Protein AF-A0A800A1I8-F1 (afdb_monomer)

Nearest PDB structures (foldseek):
  1i4t-assembly1_B  TM=2.599E-01  e=3.088E+00  Homo sapiens
  7aal-assembly1_B  TM=1.997E-01  e=1.416E+00  Homo sapiens
  4nqi-assembly2_D  TM=2.657E-01  e=4.342E+00  Dictyostelium discoideum
  1i4d-assembly1_A  TM=1.771E-01  e=8.181E+00  Homo sapiens

Sequence (200 aa):
MELSPLARERLAKIGELSSAEKERLKFSEQLTAVLADYFTDKLNADELWLKLKEFKDRGQEFMVKEAQLRLLSAVSLGGSNLDFERCRRGILACETLQERNRCTELELALDSMEALRQQYQREKEETFNSMREGIQKQVEMAVRQVVRQVGNRKVAVDVDGSVEASVKASPQWREFLMKHEKVFNEKFDAYLAKVRMLIQ

Solvent-accessible surface area (backbone atoms only — not comparable to full-atom values): 11206 Å² total; per-residue (Å²): 136,85,79,50,73,70,54,52,54,54,52,63,72,66,52,82,77,48,73,69,54,53,50,51,49,53,54,52,51,53,51,49,53,55,51,49,35,40,77,67,69,75,30,56,54,68,56,49,34,54,56,43,46,57,37,35,78,72,73,40,51,68,53,37,51,51,49,31,52,51,36,56,69,69,57,55,73,86,55,58,69,66,61,42,52,52,31,51,47,44,33,48,40,39,30,70,74,42,93,83,50,56,49,71,64,48,50,56,47,50,51,55,47,48,53,50,32,54,48,55,52,49,56,52,50,54,52,50,51,56,49,37,58,58,44,41,58,52,52,55,51,51,51,55,52,49,52,70,73,62,62,90,66,87,75,88,72,67,60,65,66,52,32,54,52,48,42,72,69,30,67,68,49,50,54,47,49,55,53,50,51,50,59,50,48,60,53,47,53,52,42,52,51,52,50,52,63,71,71,103

Secondary structure (DSSP, 8-state):
-PPPHHHHHHHHHH-PPPHHHHHHHHHHHHHHHHHHHHHTTSS-HHHHHHHHHHHHHTT-THHHHHHHHHHHHH--TTS-HHHHHHHHHHHHHHHHTSSS--HHHHHHHHHHHHHHHHHHHHHHHHHHHHHHHHHHHHHHHHHHHHHHHH-S------HHHHHHHHHHH-HHHHHHHHHHHHHHHHHHHHHHHHHHHHH-

Mean predicted aligned error: 8.62 Å

Structure (mmCIF, N/CA/C/O backbone):
data_AF-A0A800A1I8-F1
#
_entry.id   AF-A0A800A1I8-F1
#
loop_
_atom_site.group_PDB
_atom_site.id
_atom_site.type_symbol
_atom_site.label_atom_id
_atom_site.label_alt_id
_atom_site.label_comp_id
_atom_site.label_asym_id
_atom_site.label_entity_id
_atom_site.label_seq_id
_atom_site.pdbx_PDB_ins_code
_atom_site.Cartn_x
_atom_site.Cartn_y
_atom_site.Cartn_z
_atom_site.occupancy
_atom_site.B_iso_or_equiv
_atom_site.auth_seq_id
_atom_site.auth_comp_id
_atom_site.auth_asym_id
_atom_site.auth_atom_id
_atom_site.pdbx_PDB_model_num
ATOM 1 N N . MET A 1 1 ? 11.541 -36.170 27.831 1.00 44.97 1 MET A N 1
ATOM 2 C CA . MET A 1 1 ? 12.776 -35.399 27.575 1.00 44.97 1 MET A CA 1
ATOM 3 C C . MET A 1 1 ? 12.816 -34.266 28.580 1.00 44.97 1 MET A C 1
ATOM 5 O O . MET A 1 1 ? 11.866 -33.495 28.614 1.00 44.97 1 MET A O 1
ATOM 9 N N . GLU A 1 2 ? 13.835 -34.201 29.435 1.00 53.44 2 GLU A N 1
ATOM 10 C CA . GLU A 1 2 ? 13.965 -33.106 30.401 1.00 53.44 2 GLU A CA 1
ATOM 11 C C . GLU A 1 2 ? 14.690 -31.908 29.776 1.00 53.44 2 GLU A C 1
ATOM 13 O O . GLU A 1 2 ? 15.748 -32.057 29.169 1.00 53.44 2 GLU A O 1
ATOM 18 N N . LEU A 1 3 ? 14.104 -30.715 29.914 1.00 60.00 3 LEU A N 1
ATOM 19 C CA . LEU A 1 3 ? 14.699 -29.454 29.464 1.00 60.00 3 LEU A CA 1
ATOM 20 C C . LEU A 1 3 ? 15.972 -29.145 30.265 1.00 60.00 3 LEU A C 1
ATOM 22 O O . LEU A 1 3 ? 15.972 -29.292 31.492 1.00 60.00 3 LEU A O 1
ATOM 26 N N . SER A 1 4 ? 17.025 -28.684 29.576 1.00 75.94 4 SER A N 1
ATOM 27 C CA . SER A 1 4 ? 18.321 -28.371 30.189 1.00 75.94 4 SER A CA 1
ATOM 28 C C . SER A 1 4 ? 18.207 -27.260 31.250 1.00 75.94 4 SER A C 1
ATOM 30 O O . SER A 1 4 ? 17.324 -26.401 31.150 1.00 75.94 4 SER A O 1
ATOM 32 N N . PRO A 1 5 ? 19.107 -27.217 32.250 1.00 72.81 5 PRO A N 1
ATOM 33 C CA . PRO A 1 5 ? 19.088 -26.196 33.304 1.00 72.81 5 PRO A CA 1
ATOM 34 C C . PRO A 1 5 ? 19.093 -24.760 32.758 1.00 72.81 5 PRO A C 1
ATOM 36 O O . PRO A 1 5 ? 18.355 -23.905 33.241 1.00 72.81 5 PRO A O 1
ATOM 39 N N . LEU A 1 6 ? 19.837 -24.524 31.671 1.00 65.12 6 LEU A N 1
ATOM 40 C CA . LEU A 1 6 ? 19.902 -23.234 30.983 1.00 65.12 6 LEU A CA 1
ATOM 41 C C . LEU A 1 6 ? 18.570 -22.864 30.300 1.00 65.12 6 LEU A C 1
ATOM 43 O O . LEU A 1 6 ? 18.198 -21.694 30.243 1.00 65.12 6 LEU A O 1
ATOM 47 N N . ALA A 1 7 ? 17.832 -23.855 29.786 1.00 63.72 7 ALA A N 1
ATOM 48 C CA . ALA A 1 7 ? 16.509 -23.645 29.201 1.00 63.72 7 ALA A CA 1
ATOM 49 C C . ALA A 1 7 ? 15.460 -23.308 30.274 1.00 63.72 7 ALA A C 1
ATOM 51 O O . ALA A 1 7 ? 14.626 -22.433 30.048 1.00 63.72 7 ALA A O 1
ATOM 52 N N . ARG A 1 8 ? 15.541 -23.931 31.459 1.00 64.06 8 ARG A N 1
ATOM 53 C CA . ARG A 1 8 ? 14.680 -23.603 32.612 1.00 64.06 8 ARG A CA 1
ATOM 54 C C . ARG A 1 8 ? 14.939 -22.187 33.129 1.00 64.06 8 ARG A C 1
ATOM 56 O O . ARG A 1 8 ? 13.989 -21.461 33.395 1.00 64.06 8 ARG A O 1
ATOM 63 N N . GLU A 1 9 ? 16.200 -21.763 33.199 1.00 61.97 9 GLU A N 1
ATOM 64 C CA . GLU A 1 9 ? 16.563 -20.406 33.631 1.00 61.97 9 GLU A CA 1
ATOM 65 C C . GLU A 1 9 ? 16.126 -19.330 32.619 1.00 61.97 9 GLU A C 1
ATOM 67 O O . GLU A 1 9 ? 15.665 -18.255 33.003 1.00 61.97 9 GLU A O 1
ATOM 72 N N . ARG A 1 10 ? 16.209 -19.622 31.311 1.00 57.19 10 ARG A N 1
ATOM 73 C CA . ARG A 1 10 ? 15.701 -18.727 30.255 1.00 57.19 10 ARG A CA 1
ATOM 74 C C . ARG A 1 10 ? 14.175 -18.626 30.257 1.00 57.19 10 ARG A C 1
ATOM 76 O O . ARG A 1 10 ? 13.664 -17.525 30.100 1.00 57.19 10 ARG A O 1
ATOM 83 N N . LEU A 1 11 ? 13.463 -19.731 30.482 1.00 57.84 11 LEU A N 1
ATOM 84 C CA . LEU A 1 11 ? 12.002 -19.736 30.635 1.00 57.84 11 LEU A CA 1
ATOM 85 C C . LEU A 1 11 ? 11.555 -18.985 31.898 1.00 57.84 11 LEU A C 1
ATOM 87 O O . LEU A 1 11 ? 10.615 -18.201 31.837 1.00 57.84 11 LEU A O 1
ATOM 91 N N . ALA A 1 12 ? 12.272 -19.144 33.015 1.00 60.38 12 ALA A N 1
ATOM 92 C CA . ALA A 1 12 ? 11.996 -18.418 34.257 1.00 60.38 12 ALA A CA 1
ATOM 93 C C . ALA A 1 12 ? 12.193 -16.896 34.121 1.00 60.38 12 ALA A C 1
ATOM 95 O O . ALA A 1 12 ? 11.463 -16.131 34.744 1.00 60.38 12 ALA A O 1
ATOM 96 N N . LYS A 1 13 ? 13.139 -16.447 33.280 1.00 59.38 13 LYS A N 1
ATOM 97 C CA . LYS A 1 13 ? 13.355 -15.019 32.967 1.00 59.38 13 LYS A CA 1
ATOM 98 C C . LYS A 1 13 ? 12.280 -14.413 32.062 1.00 59.38 13 LYS A C 1
ATOM 100 O O . LYS A 1 13 ? 12.135 -13.197 32.056 1.00 59.38 13 LYS A O 1
ATOM 105 N N . ILE A 1 14 ? 11.561 -15.235 31.298 1.00 62.47 14 ILE A N 1
ATOM 106 C CA . ILE A 1 14 ? 10.489 -14.776 30.403 1.00 62.47 14 ILE A CA 1
ATOM 107 C C . ILE A 1 14 ? 9.163 -14.603 31.164 1.00 62.47 14 ILE A C 1
ATOM 109 O O . ILE A 1 14 ? 8.342 -13.799 30.739 1.00 62.47 14 ILE A O 1
ATOM 113 N N . GLY A 1 15 ? 8.995 -15.257 32.321 1.00 61.72 15 GLY A N 1
ATOM 114 C CA . GLY A 1 15 ? 7.786 -15.158 33.146 1.00 61.72 15 GLY A CA 1
ATOM 115 C C . GLY A 1 15 ? 6.539 -15.733 32.458 1.00 61.72 15 GLY A C 1
ATOM 116 O O . GLY A 1 15 ? 6.456 -15.833 31.236 1.00 61.72 15 GLY A O 1
ATOM 117 N N . GLU A 1 16 ? 5.541 -16.151 33.237 1.00 70.44 16 GLU A N 1
ATOM 118 C CA . GLU A 1 16 ? 4.223 -16.420 32.658 1.00 70.44 16 GLU A CA 1
ATOM 119 C C . GLU A 1 16 ? 3.552 -15.094 32.293 1.00 70.44 16 GLU A C 1
ATOM 121 O O . GLU A 1 16 ? 3.559 -14.162 33.097 1.00 70.44 16 GLU A O 1
ATOM 126 N N . LEU A 1 17 ? 2.943 -15.022 31.103 1.00 65.25 17 LEU A N 1
ATOM 127 C CA . LEU A 1 17 ? 2.158 -13.857 30.694 1.00 65.25 17 LEU A CA 1
ATOM 128 C C . LEU A 1 17 ? 1.126 -13.520 31.776 1.00 65.25 17 LEU A C 1
ATOM 130 O O . LEU A 1 17 ? 0.344 -14.384 32.202 1.00 65.25 17 LEU A O 1
ATOM 134 N N . SER A 1 18 ? 1.099 -12.255 32.179 1.00 75.69 18 SER A N 1
ATOM 135 C CA . SER A 1 18 ? 0.080 -11.722 33.076 1.00 75.69 18 SER A CA 1
ATOM 136 C C . SER A 1 18 ? -1.315 -11.894 32.468 1.00 75.69 18 SER A C 1
ATOM 138 O O . SER A 1 18 ? -1.485 -12.026 31.252 1.00 75.69 18 SER A O 1
ATOM 140 N N . SER A 1 19 ? -2.355 -11.875 33.303 1.00 74.44 19 SER A N 1
ATOM 141 C CA . SER A 1 19 ? -3.742 -11.981 32.826 1.00 74.44 19 SER A CA 1
ATOM 142 C C . SER A 1 19 ? -4.091 -10.894 31.800 1.00 74.44 19 SER A C 1
ATOM 144 O O . SER A 1 19 ? -4.755 -11.185 30.809 1.00 74.44 19 SER A O 1
ATOM 146 N N . ALA A 1 20 ? -3.563 -9.679 31.979 1.00 72.69 20 ALA A N 1
ATOM 147 C CA . ALA A 1 20 ? -3.741 -8.571 31.042 1.00 72.69 20 ALA A CA 1
ATOM 148 C C . ALA A 1 20 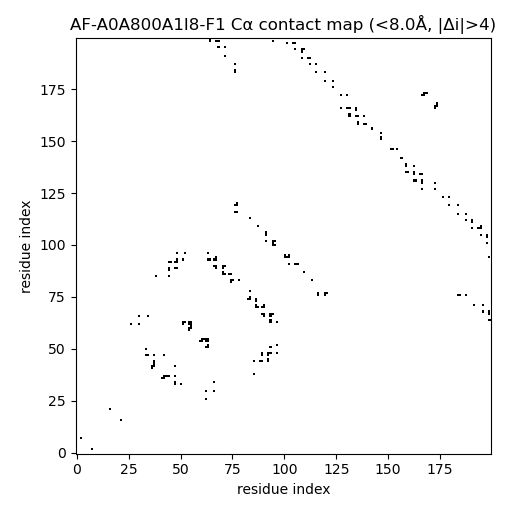? -3.054 -8.821 29.685 1.00 72.69 20 ALA A C 1
ATOM 150 O O . ALA A 1 20 ? -3.607 -8.495 28.634 1.00 72.69 20 ALA A O 1
ATOM 151 N N . GLU A 1 21 ? -1.865 -9.430 29.679 1.00 72.94 21 GLU A N 1
ATOM 152 C CA . GLU A 1 21 ? -1.165 -9.800 28.442 1.00 72.94 21 GLU A CA 1
ATOM 153 C C . GLU A 1 21 ? -1.862 -10.954 27.717 1.00 72.94 21 GLU A C 1
ATOM 155 O O . GLU A 1 21 ? -2.000 -10.916 26.494 1.00 72.94 21 GLU A O 1
ATOM 160 N N . LYS A 1 22 ? -2.372 -11.944 28.460 1.00 79.31 22 LYS A N 1
ATOM 161 C CA . LYS A 1 22 ? -3.177 -13.043 27.903 1.00 79.31 22 LYS A CA 1
ATOM 162 C C . LYS A 1 22 ? -4.463 -12.529 27.253 1.00 79.31 22 LYS A C 1
ATOM 164 O O . LYS A 1 22 ? -4.841 -13.015 26.190 1.00 79.31 22 LYS A O 1
ATOM 169 N N . GLU A 1 23 ? -5.134 -11.550 27.856 1.00 79.44 23 GLU A N 1
ATOM 170 C CA . GLU A 1 23 ? -6.322 -10.924 27.263 1.00 79.44 23 GLU A CA 1
ATOM 171 C C . GLU A 1 23 ? -5.987 -10.106 26.016 1.00 79.44 23 GLU A C 1
ATOM 173 O O . GLU A 1 23 ? -6.630 -10.284 24.982 1.00 79.44 23 GLU A O 1
ATOM 178 N N . ARG A 1 24 ? -4.932 -9.281 26.056 1.00 78.19 24 ARG A N 1
ATOM 179 C CA . ARG A 1 24 ? -4.458 -8.552 24.867 1.00 78.19 24 ARG A CA 1
ATOM 180 C C . ARG A 1 24 ? -4.108 -9.481 23.711 1.00 78.19 24 ARG A C 1
ATOM 182 O O . ARG A 1 24 ? -4.424 -9.158 22.568 1.00 78.19 24 ARG A O 1
ATOM 189 N N . LEU A 1 25 ? -3.492 -10.627 23.997 1.00 83.56 25 LEU A N 1
ATOM 190 C CA . LEU A 1 25 ? -3.171 -11.620 22.977 1.00 83.56 25 LEU A CA 1
ATOM 191 C C . LEU A 1 25 ? -4.441 -12.167 22.315 1.00 83.56 25 LEU A C 1
ATOM 193 O O . LEU A 1 25 ? -4.538 -12.134 21.092 1.00 83.56 25 LEU A O 1
ATOM 197 N N . LYS A 1 26 ? -5.450 -12.559 23.103 1.00 87.12 26 LYS A N 1
ATOM 198 C CA . LYS A 1 26 ? -6.747 -13.020 22.572 1.00 87.12 26 LYS A CA 1
ATOM 199 C C . LYS A 1 26 ? -7.413 -11.969 21.684 1.00 87.12 26 LYS A C 1
ATOM 201 O O . LYS A 1 26 ? -7.942 -12.295 20.626 1.00 87.12 26 LYS A O 1
ATOM 206 N N . PHE A 1 27 ? -7.383 -10.706 22.100 1.00 87.31 27 PHE A N 1
ATOM 207 C CA . PHE A 1 27 ? -7.946 -9.603 21.322 1.00 87.31 27 PHE A CA 1
ATOM 208 C C . PHE A 1 27 ? -7.178 -9.353 20.021 1.00 87.31 27 PHE A C 1
ATOM 210 O O . PHE A 1 27 ? -7.787 -9.146 18.973 1.00 87.31 27 PHE A O 1
ATOM 217 N N . SER A 1 28 ? -5.849 -9.446 20.066 1.00 87.00 28 SER A N 1
ATOM 218 C CA . SER A 1 28 ? -4.999 -9.380 18.877 1.00 87.00 28 SER A CA 1
ATOM 219 C C . SER A 1 28 ? -5.301 -10.517 17.895 1.00 87.00 28 SER A C 1
ATOM 221 O O . SER A 1 28 ? -5.389 -10.277 16.692 1.00 87.00 28 SER A O 1
ATOM 223 N N . GLU A 1 29 ? -5.499 -11.744 18.381 1.00 91.75 29 GLU A N 1
ATOM 224 C CA . GLU A 1 29 ? -5.854 -12.909 17.558 1.00 91.75 29 GLU A CA 1
ATOM 225 C C . GLU A 1 29 ? -7.228 -12.746 16.897 1.00 91.75 29 GLU A C 1
ATOM 227 O O . GLU A 1 29 ? -7.358 -12.955 15.691 1.00 91.75 29 GLU A O 1
ATOM 232 N N . GLN A 1 30 ? -8.236 -12.299 17.653 1.00 93.00 30 GLN A N 1
ATOM 233 C CA . GLN A 1 30 ? -9.576 -12.021 17.121 1.00 93.00 30 GLN A CA 1
ATOM 234 C C . GLN A 1 30 ? -9.536 -10.966 16.017 1.00 93.00 30 GLN A C 1
ATOM 236 O O . GLN A 1 30 ? -10.087 -11.177 14.936 1.00 93.00 30 GLN A O 1
ATOM 241 N N . LEU A 1 31 ? -8.835 -9.857 16.256 1.00 94.06 31 LEU A N 1
ATOM 242 C CA . LEU A 1 31 ? -8.677 -8.814 15.250 1.00 94.06 31 LEU A CA 1
ATOM 243 C C . LEU A 1 31 ? -7.910 -9.322 14.021 1.00 94.06 31 LEU A C 1
ATOM 245 O O . LEU A 1 31 ? -8.249 -8.968 12.896 1.00 94.06 31 LEU A O 1
ATOM 249 N N . THR A 1 32 ? -6.907 -10.181 14.217 1.00 94.50 32 THR A N 1
ATOM 250 C CA . THR A 1 32 ? -6.162 -10.806 13.113 1.00 94.50 32 THR A CA 1
ATOM 251 C C . THR A 1 32 ? -7.081 -11.644 12.230 1.00 94.50 32 THR A C 1
ATOM 253 O O . THR A 1 32 ? -6.996 -11.533 11.012 1.00 94.50 32 THR A O 1
ATOM 256 N N . ALA A 1 33 ? -7.981 -12.435 12.819 1.00 95.44 33 ALA A N 1
ATOM 257 C CA . ALA A 1 33 ? -8.945 -13.232 12.063 1.00 95.44 33 ALA A CA 1
ATOM 258 C C . ALA A 1 33 ? -9.900 -12.348 11.243 1.00 95.44 33 ALA A C 1
ATOM 260 O O . ALA A 1 33 ? -10.061 -12.568 10.045 1.00 95.44 33 ALA A O 1
ATOM 261 N N . VAL A 1 34 ? -10.459 -11.299 11.858 1.00 96.06 34 VAL A N 1
ATOM 262 C CA . VAL A 1 34 ? -11.356 -10.352 11.170 1.00 96.06 34 VAL A CA 1
ATOM 263 C C . VAL A 1 34 ? -10.643 -9.652 10.012 1.00 96.06 34 VAL A C 1
ATOM 265 O O . VAL A 1 34 ? -11.172 -9.588 8.905 1.00 96.06 34 VAL A O 1
ATOM 268 N N . LEU A 1 35 ? -9.422 -9.156 10.235 1.00 96.19 35 LEU A N 1
ATOM 269 C CA . LEU A 1 35 ? -8.649 -8.505 9.178 1.00 96.19 35 LEU A CA 1
ATOM 270 C C . LEU A 1 35 ? -8.229 -9.488 8.081 1.00 96.19 35 LEU A C 1
ATOM 272 O O . LEU A 1 35 ? -8.210 -9.107 6.917 1.00 96.19 35 LEU A O 1
ATOM 276 N N . ALA A 1 36 ? -7.925 -10.744 8.412 1.00 95.94 36 ALA A N 1
ATOM 277 C CA . ALA A 1 36 ? -7.615 -11.763 7.411 1.00 95.94 36 ALA A CA 1
ATOM 278 C C . ALA A 1 36 ? -8.813 -12.027 6.488 1.00 95.94 36 ALA A C 1
ATOM 280 O O . ALA A 1 36 ? -8.650 -12.076 5.268 1.00 95.94 36 ALA A O 1
ATOM 281 N N . ASP A 1 37 ? -10.021 -12.140 7.040 1.00 96.69 37 ASP A N 1
ATOM 282 C CA . ASP A 1 37 ? -11.237 -12.294 6.240 1.00 96.69 37 ASP A CA 1
ATOM 283 C C . ASP A 1 37 ? -11.512 -11.046 5.379 1.00 96.69 37 ASP A C 1
ATOM 285 O O . ASP A 1 37 ? -11.885 -11.171 4.213 1.00 96.69 37 ASP A O 1
ATOM 289 N N . TYR A 1 38 ? -11.217 -9.849 5.893 1.00 96.50 38 TYR A N 1
ATOM 290 C CA . TYR A 1 38 ? -11.291 -8.603 5.124 1.00 96.50 38 TYR A CA 1
ATOM 291 C C . TYR A 1 38 ? -10.275 -8.529 3.974 1.00 96.50 38 TYR A C 1
ATOM 293 O O . TYR A 1 38 ? -10.618 -8.156 2.851 1.00 96.50 38 TYR A O 1
ATOM 301 N N . PHE A 1 39 ? -9.019 -8.911 4.211 1.00 93.06 39 PHE A N 1
ATOM 302 C CA . PHE A 1 39 ? -7.989 -8.944 3.168 1.00 93.06 39 PHE A CA 1
ATOM 303 C C . PHE A 1 39 ? -8.241 -10.032 2.118 1.00 93.06 39 PHE A C 1
ATOM 305 O O . PHE A 1 39 ? -7.784 -9.893 0.988 1.00 93.06 39 PHE A O 1
ATOM 312 N N . THR A 1 40 ? -8.980 -11.089 2.465 1.00 93.38 40 THR A N 1
ATOM 313 C CA . THR A 1 40 ? -9.307 -12.210 1.566 1.00 93.38 40 THR A CA 1
ATOM 314 C C . THR A 1 40 ? -10.679 -12.091 0.893 1.00 93.38 40 THR A C 1
ATOM 316 O O . THR A 1 40 ? -11.184 -13.087 0.382 1.00 93.38 40 THR A O 1
ATOM 319 N N . ASP A 1 41 ? -11.280 -10.894 0.873 1.00 91.62 41 ASP A N 1
ATOM 320 C CA . ASP A 1 41 ? -12.593 -10.615 0.254 1.00 91.62 41 ASP A CA 1
ATOM 321 C C . ASP A 1 41 ? -13.788 -11.369 0.851 1.00 91.62 41 ASP A C 1
ATOM 323 O O . ASP A 1 41 ? -14.891 -11.329 0.307 1.00 91.62 41 ASP A O 1
ATOM 327 N N . LYS A 1 42 ? -13.615 -12.025 1.999 1.00 94.44 42 LYS A N 1
ATOM 328 C CA . LYS A 1 42 ? -14.735 -12.640 2.720 1.00 94.44 42 LYS A CA 1
ATOM 329 C C . LYS A 1 42 ? -15.541 -11.620 3.517 1.00 94.44 42 LYS A C 1
ATOM 331 O O . LYS A 1 42 ? -16.677 -11.915 3.870 1.00 94.44 42 LYS A O 1
ATOM 336 N N . LEU A 1 43 ? -14.939 -10.469 3.823 1.00 93.69 43 LEU A N 1
ATOM 337 C CA . LEU A 1 43 ? -15.609 -9.311 4.406 1.00 93.69 43 LEU A CA 1
ATOM 338 C C . LEU A 1 43 ? -15.384 -8.082 3.528 1.00 93.69 43 LEU A C 1
ATOM 340 O O . LEU A 1 43 ? -14.262 -7.808 3.097 1.00 93.69 43 LEU A O 1
ATOM 344 N N . ASN A 1 44 ? -16.441 -7.306 3.324 1.00 93.56 44 ASN A N 1
ATOM 345 C CA . ASN A 1 44 ? -16.366 -5.963 2.762 1.00 93.56 44 ASN A CA 1
ATOM 346 C C . ASN A 1 44 ? -16.185 -4.897 3.866 1.00 93.56 44 ASN A C 1
ATOM 348 O O . ASN A 1 44 ? -16.062 -5.208 5.052 1.00 93.56 44 ASN A O 1
ATOM 352 N N . ALA A 1 45 ? -16.114 -3.620 3.475 1.00 93.25 45 ALA A N 1
ATOM 353 C CA . ALA A 1 45 ? -15.846 -2.521 4.406 1.00 93.25 45 ALA A CA 1
ATOM 354 C C . ALA A 1 45 ? -16.973 -2.303 5.433 1.00 93.25 45 ALA A C 1
ATOM 356 O O . ALA A 1 45 ? -16.677 -2.029 6.594 1.00 93.25 45 ALA A O 1
ATOM 357 N N . ASP A 1 46 ? -18.234 -2.479 5.036 1.00 95.25 46 ASP A N 1
ATOM 358 C CA . ASP A 1 46 ? -19.393 -2.329 5.923 1.00 95.25 46 ASP A CA 1
ATOM 359 C C . ASP A 1 46 ? -19.477 -3.493 6.922 1.00 95.25 46 ASP A C 1
ATOM 361 O O . ASP A 1 46 ? -19.801 -3.313 8.096 1.00 95.25 46 ASP A O 1
ATOM 365 N N . GLU A 1 47 ? -19.123 -4.702 6.483 1.00 96.62 47 GLU A N 1
ATOM 366 C CA . GLU A 1 47 ? -19.052 -5.880 7.351 1.00 96.62 47 GLU A CA 1
ATOM 367 C C . GLU A 1 47 ? -17.889 -5.778 8.348 1.00 96.62 47 GLU A C 1
ATOM 369 O O . GLU A 1 47 ? -18.064 -6.082 9.532 1.00 96.62 47 GLU A O 1
ATOM 374 N N . LEU A 1 48 ? -16.721 -5.293 7.905 1.00 96.44 48 LEU A N 1
ATOM 375 C CA . LEU A 1 48 ? -15.604 -4.954 8.791 1.00 96.44 48 LEU A CA 1
ATOM 376 C C . LEU A 1 48 ? -16.034 -3.903 9.821 1.00 96.44 48 LEU A C 1
ATOM 378 O O . LEU A 1 48 ? -15.783 -4.071 11.016 1.00 96.44 48 LEU A O 1
ATOM 382 N N . TRP A 1 49 ? -16.709 -2.844 9.372 1.00 97.00 49 TRP A N 1
ATOM 383 C CA . TRP A 1 49 ? -17.231 -1.790 10.236 1.00 97.00 49 TRP A CA 1
ATOM 384 C C . TRP A 1 49 ? -18.157 -2.350 11.315 1.00 97.00 49 TRP A C 1
ATOM 386 O O . TRP A 1 49 ? -17.985 -2.041 12.494 1.00 97.00 49 TRP A O 1
ATOM 396 N N . LEU A 1 50 ? -19.094 -3.226 10.939 1.00 96.94 50 LEU A N 1
ATOM 397 C CA . LEU A 1 50 ? -20.036 -3.835 11.876 1.00 96.94 50 LEU A CA 1
ATOM 398 C C . LEU A 1 50 ? -19.307 -4.661 12.944 1.00 96.94 50 LEU A C 1
ATOM 400 O O . LEU A 1 50 ? -19.598 -4.522 14.131 1.00 96.94 50 LEU A O 1
ATOM 404 N N . LYS A 1 51 ? -18.310 -5.461 12.546 1.00 95.69 51 LYS A N 1
ATOM 405 C CA . LYS A 1 51 ? -17.484 -6.240 13.484 1.00 95.69 51 LYS A CA 1
ATOM 406 C C . LYS A 1 51 ? -16.712 -5.355 14.454 1.00 95.69 51 LYS A C 1
ATOM 408 O O . LYS A 1 51 ? -16.680 -5.628 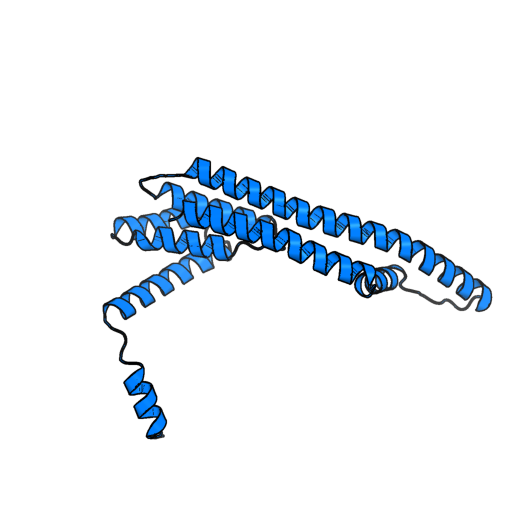15.651 1.00 95.69 51 LYS A O 1
ATOM 413 N N . LEU A 1 52 ? -16.111 -4.279 13.959 1.00 95.44 52 LEU A N 1
ATOM 414 C CA . LEU A 1 52 ? -15.368 -3.340 14.798 1.00 95.44 52 LEU A CA 1
ATOM 415 C C . LEU A 1 52 ? -16.286 -2.549 15.733 1.00 95.44 52 LEU A C 1
ATOM 417 O O . LEU A 1 52 ? -15.914 -2.288 16.879 1.00 95.44 52 LEU A O 1
ATOM 421 N N . LYS A 1 53 ? -17.504 -2.232 15.289 1.00 96.00 53 LYS A N 1
ATOM 422 C CA . LYS A 1 53 ? -18.534 -1.636 16.138 1.00 96.00 53 LYS A CA 1
ATOM 423 C C . LYS A 1 53 ? -18.947 -2.575 17.269 1.00 96.00 53 LYS A C 1
ATOM 425 O O . LYS A 1 53 ? -18.991 -2.140 18.412 1.00 96.00 53 LYS A O 1
ATOM 430 N N . GLU A 1 54 ? -19.170 -3.861 16.986 1.00 95.00 54 GLU A N 1
ATOM 431 C CA . GLU A 1 54 ? -19.479 -4.862 18.020 1.00 95.00 54 GLU A CA 1
ATOM 432 C C . GLU A 1 54 ? -18.386 -4.933 19.099 1.00 95.00 54 GLU A C 1
ATOM 434 O O . GLU A 1 54 ? -18.697 -5.086 20.281 1.00 95.00 54 GLU A O 1
ATOM 439 N N . PHE A 1 55 ? -17.111 -4.813 18.716 1.00 92.44 55 PHE A N 1
ATOM 440 C CA . PHE A 1 55 ? -16.009 -4.731 19.676 1.00 92.44 55 PHE A CA 1
ATOM 441 C C . PHE A 1 55 ? -16.049 -3.431 20.482 1.00 92.44 55 PHE A C 1
ATOM 443 O O . PHE A 1 55 ? -15.942 -3.465 21.712 1.00 92.44 55 PHE A O 1
ATOM 450 N N . LYS A 1 56 ? -16.263 -2.289 19.819 1.00 92.06 56 LYS A N 1
ATOM 451 C CA . LYS A 1 56 ? -16.396 -0.990 20.490 1.00 92.06 56 LYS A CA 1
ATOM 452 C C . LYS A 1 56 ? -17.522 -1.004 21.528 1.00 92.06 56 LYS A C 1
ATOM 454 O O . LYS A 1 56 ? -17.284 -0.631 22.674 1.00 92.06 56 LYS A O 1
ATOM 459 N N . ASP A 1 57 ? -18.700 -1.503 21.164 1.00 93.00 57 ASP A N 1
ATOM 460 C CA . ASP A 1 57 ? -19.888 -1.558 22.029 1.00 93.00 57 ASP A CA 1
ATOM 461 C C . ASP A 1 57 ? -19.676 -2.458 23.265 1.00 93.00 57 ASP A C 1
ATOM 463 O O . ASP A 1 57 ? -20.318 -2.278 24.298 1.00 93.00 57 ASP A O 1
ATOM 467 N N . ARG A 1 58 ? -18.724 -3.401 23.201 1.00 91.62 58 ARG A N 1
ATOM 468 C CA . ARG A 1 58 ? -18.284 -4.241 24.333 1.00 91.62 58 ARG A CA 1
ATOM 469 C C . ARG A 1 58 ? -17.191 -3.592 25.193 1.00 91.62 58 ARG A C 1
ATOM 471 O O . ARG A 1 58 ? -16.618 -4.261 26.052 1.00 91.62 58 ARG A O 1
ATOM 478 N N . GLY A 1 59 ? -16.871 -2.320 24.959 1.00 86.62 59 GLY A N 1
ATOM 479 C CA . GLY A 1 59 ? -15.819 -1.582 25.664 1.00 86.62 59 GLY A CA 1
ATOM 480 C C . GLY A 1 59 ? -14.405 -1.834 25.130 1.00 86.62 59 GLY A C 1
ATOM 481 O O . GLY A 1 59 ? -13.431 -1.491 25.797 1.00 86.62 59 GLY A O 1
ATOM 482 N N . GLN A 1 60 ? -14.258 -2.428 23.941 1.00 88.19 60 GLN A N 1
ATOM 483 C CA . GLN A 1 60 ? -12.961 -2.760 23.334 1.00 88.19 60 GLN A CA 1
ATOM 484 C C . GLN A 1 60 ? -12.564 -1.744 22.257 1.00 88.19 60 GLN A C 1
ATOM 486 O O . GLN A 1 60 ? -12.085 -2.103 21.185 1.00 88.19 60 GLN A O 1
ATOM 491 N N . GLU A 1 61 ? -12.746 -0.453 22.534 1.00 88.81 61 GLU A N 1
ATOM 492 C CA . GLU A 1 61 ? -12.498 0.630 21.570 1.00 88.81 61 GLU A CA 1
ATOM 493 C C . GLU A 1 61 ? -11.060 0.643 21.021 1.00 88.81 61 GLU A C 1
ATOM 495 O O . GLU A 1 61 ? -10.837 0.969 19.855 1.00 88.81 61 GLU A O 1
ATOM 500 N N . PHE A 1 62 ? -10.081 0.185 21.811 1.00 88.94 62 PHE A N 1
ATOM 501 C CA . PHE A 1 62 ? -8.691 0.047 21.362 1.00 88.94 62 PHE A CA 1
ATOM 502 C C . PHE A 1 62 ? -8.540 -0.856 20.122 1.00 88.94 62 PHE A C 1
ATOM 504 O O . PHE A 1 62 ? -7.581 -0.682 19.369 1.00 88.94 62 PHE A O 1
ATOM 511 N N . MET A 1 63 ? -9.471 -1.789 19.878 1.00 91.94 63 MET A N 1
ATOM 512 C CA . MET A 1 63 ? -9.455 -2.641 18.685 1.00 91.94 63 MET A CA 1
ATOM 513 C C . MET A 1 63 ? -9.690 -1.857 17.398 1.00 91.94 63 MET A C 1
ATOM 515 O O . MET A 1 63 ? -9.091 -2.190 16.381 1.00 91.94 63 MET A O 1
ATOM 519 N N . VAL A 1 64 ? -10.524 -0.813 17.428 1.00 94.19 64 VAL A N 1
ATOM 520 C CA . VAL A 1 64 ? -10.796 0.029 16.251 1.00 94.19 64 VAL A CA 1
ATOM 521 C C . VAL A 1 64 ? -9.512 0.739 15.816 1.00 94.19 64 VAL A C 1
ATOM 523 O O . VAL A 1 64 ? -9.140 0.717 14.641 1.00 94.19 64 VAL A O 1
ATOM 526 N N . LYS A 1 65 ? -8.786 1.301 16.787 1.00 93.12 65 LYS A N 1
ATOM 527 C CA . LYS A 1 65 ? -7.503 1.973 16.555 1.00 93.12 65 LYS A CA 1
ATOM 528 C C . LYS A 1 65 ? -6.421 1.001 16.085 1.00 93.12 65 LYS A C 1
ATOM 530 O O . LYS A 1 65 ? -5.706 1.283 15.126 1.00 93.12 65 LYS A O 1
ATOM 535 N N . GLU A 1 66 ? -6.321 -0.164 16.718 1.00 93.94 66 GLU A N 1
ATOM 536 C CA . GLU A 1 66 ? -5.393 -1.218 16.298 1.00 93.94 66 GLU A CA 1
ATOM 537 C C . GLU A 1 66 ? -5.698 -1.697 14.865 1.00 93.94 66 GLU A C 1
ATOM 539 O O . GLU A 1 66 ? -4.778 -1.895 14.071 1.00 93.94 66 GLU A O 1
ATOM 544 N N . ALA A 1 67 ? -6.978 -1.812 14.493 1.00 96.00 67 ALA A N 1
ATOM 545 C CA . ALA A 1 67 ? -7.393 -2.165 13.138 1.00 96.00 67 ALA A CA 1
ATOM 546 C C . ALA A 1 67 ? -6.915 -1.131 12.110 1.00 96.00 67 ALA A C 1
ATOM 548 O O . ALA A 1 67 ? -6.303 -1.511 11.111 1.00 96.00 67 ALA A O 1
ATOM 549 N N . GLN A 1 68 ? -7.119 0.169 12.370 1.00 95.62 68 GLN A N 1
ATOM 550 C CA . GLN A 1 68 ? -6.602 1.236 11.499 1.00 95.62 68 GLN A CA 1
ATOM 551 C C . GLN A 1 68 ? -5.089 1.170 11.335 1.00 95.62 68 GLN A C 1
ATOM 553 O O . GLN A 1 68 ? -4.590 1.293 10.218 1.00 95.62 68 GLN A O 1
ATOM 558 N N . LEU A 1 69 ? -4.349 0.966 12.428 1.00 96.00 69 LEU A N 1
ATOM 559 C CA . LEU A 1 69 ? -2.888 0.891 12.381 1.00 96.00 69 LEU A CA 1
ATOM 560 C C . LEU A 1 69 ? -2.406 -0.313 11.567 1.00 96.00 69 LEU A C 1
ATOM 562 O O . LEU A 1 69 ? -1.444 -0.184 10.808 1.00 96.00 69 LEU A O 1
ATOM 566 N N . ARG A 1 70 ? -3.086 -1.460 11.670 1.00 96.25 70 ARG A N 1
ATOM 567 C CA . ARG A 1 70 ? -2.769 -2.654 10.874 1.00 96.25 70 ARG A CA 1
ATOM 568 C C . ARG A 1 70 ? -3.089 -2.466 9.397 1.00 96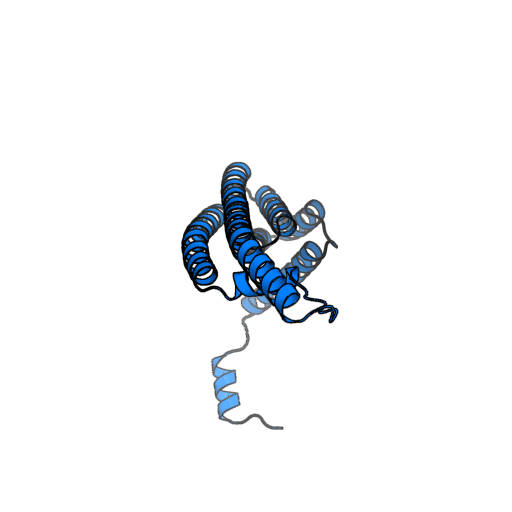.25 70 ARG A C 1
ATOM 570 O O . ARG A 1 70 ? -2.252 -2.797 8.560 1.00 96.25 70 ARG A O 1
ATOM 577 N N . LEU A 1 71 ? -4.239 -1.881 9.072 1.00 97.38 71 LEU A N 1
ATOM 578 C CA . LEU A 1 71 ? -4.593 -1.533 7.693 1.00 97.38 71 LEU A CA 1
ATOM 579 C C . LEU A 1 71 ? -3.582 -0.548 7.097 1.00 97.38 71 LEU A C 1
ATOM 581 O O . LEU A 1 71 ? -3.090 -0.772 5.997 1.00 97.38 71 LEU A O 1
ATOM 585 N N . LEU A 1 72 ? -3.191 0.482 7.852 1.00 97.44 72 LEU A N 1
ATOM 586 C CA . LEU A 1 72 ? -2.147 1.420 7.439 1.00 97.44 72 LEU A CA 1
ATOM 587 C C . LEU A 1 72 ? -0.803 0.715 7.220 1.00 97.44 72 LEU A C 1
ATOM 589 O O . LEU A 1 72 ? -0.103 1.022 6.262 1.00 97.44 72 LEU A O 1
ATOM 593 N N . SER A 1 73 ? -0.441 -0.244 8.076 1.00 95.69 73 SER A N 1
ATOM 594 C CA . SER A 1 73 ? 0.812 -0.999 7.941 1.00 95.69 73 SER A CA 1
ATOM 595 C C . SER A 1 73 ? 0.857 -1.922 6.718 1.00 95.69 73 SER A C 1
ATOM 597 O O . SER A 1 73 ? 1.944 -2.284 6.276 1.00 95.69 73 SER A O 1
ATOM 599 N N . ALA A 1 74 ? -0.302 -2.279 6.156 1.00 95.94 74 ALA A N 1
ATOM 600 C CA . ALA A 1 74 ? -0.400 -3.058 4.924 1.00 95.94 74 ALA A CA 1
ATOM 601 C C . ALA A 1 74 ? -0.240 -2.194 3.656 1.00 95.94 74 ALA A C 1
ATOM 603 O O . ALA A 1 74 ? -0.038 -2.723 2.561 1.00 95.94 74 ALA A O 1
ATOM 604 N N . VAL A 1 75 ? -0.305 -0.864 3.784 1.00 96.50 75 VAL A N 1
ATOM 605 C CA . VAL A 1 75 ? -0.131 0.062 2.663 1.00 96.50 75 VAL A CA 1
ATOM 606 C C . VAL A 1 75 ? 1.347 0.129 2.274 1.00 96.50 75 VAL A C 1
ATOM 608 O O . VAL A 1 75 ? 2.210 0.443 3.087 1.00 96.50 75 VAL A O 1
ATOM 611 N N . SER A 1 76 ? 1.642 -0.134 1.000 1.00 95.69 76 SER A N 1
ATOM 612 C CA . SER A 1 76 ? 3.001 -0.108 0.452 1.00 95.69 76 SER A CA 1
ATOM 613 C C . SER A 1 76 ? 3.097 0.795 -0.774 1.00 95.69 76 SER A C 1
ATOM 615 O O . SER A 1 76 ? 2.149 0.906 -1.550 1.00 95.69 76 SER A O 1
ATOM 617 N N . LEU A 1 77 ? 4.259 1.422 -0.973 1.00 95.19 77 LEU A N 1
ATOM 618 C CA . LEU A 1 77 ? 4.512 2.319 -2.105 1.00 95.19 77 LEU A CA 1
ATOM 619 C C . LEU A 1 77 ? 4.317 1.610 -3.458 1.00 95.19 77 LEU A C 1
ATOM 621 O O . LEU A 1 77 ? 3.662 2.132 -4.359 1.00 95.19 77 LEU A O 1
ATOM 625 N N . GLY A 1 78 ? 4.869 0.400 -3.576 1.00 92.38 78 GLY A N 1
ATOM 626 C CA . GLY A 1 78 ? 4.835 -0.414 -4.791 1.00 92.38 78 GLY A CA 1
ATOM 627 C C . GLY A 1 78 ? 3.635 -1.357 -4.921 1.00 92.38 78 GLY A C 1
ATOM 628 O O . GLY A 1 78 ? 3.590 -2.112 -5.889 1.00 92.38 78 GLY A O 1
ATOM 629 N N . GLY A 1 79 ? 2.704 -1.363 -3.960 1.00 92.25 79 GLY A N 1
ATOM 630 C CA . GLY A 1 79 ? 1.560 -2.280 -3.949 1.00 92.25 79 GLY A CA 1
ATOM 631 C C . GLY A 1 79 ? 0.523 -1.983 -5.034 1.00 92.25 79 GLY A C 1
ATOM 632 O O . GLY A 1 79 ? 0.581 -0.948 -5.708 1.00 92.25 79 GLY A O 1
ATOM 633 N N . SER A 1 80 ? -0.482 -2.853 -5.164 1.00 93.81 80 SER A N 1
ATOM 634 C CA . SER A 1 80 ? -1.572 -2.648 -6.123 1.00 93.81 80 SER A CA 1
ATOM 635 C C . SER A 1 80 ? -2.524 -1.522 -5.686 1.00 93.81 80 SER A C 1
ATOM 637 O O . SER A 1 80 ? -2.677 -1.241 -4.491 1.00 93.81 80 SER A O 1
ATOM 639 N N . ASN A 1 81 ? -3.181 -0.871 -6.654 1.00 94.25 81 ASN A N 1
ATOM 640 C CA . ASN A 1 81 ? -4.206 0.144 -6.370 1.00 94.25 81 ASN A CA 1
ATOM 641 C C . ASN A 1 81 ? -5.441 -0.469 -5.696 1.00 94.25 81 ASN A C 1
ATOM 643 O O . ASN A 1 81 ? -6.069 0.176 -4.863 1.00 94.25 81 ASN A O 1
ATOM 647 N N . LEU A 1 82 ? -5.756 -1.730 -6.008 1.00 93.94 82 LEU A N 1
ATOM 648 C CA . LEU A 1 82 ? -6.857 -2.452 -5.376 1.00 93.94 82 LEU A CA 1
ATOM 649 C C . LEU A 1 82 ? -6.600 -2.654 -3.876 1.00 93.94 82 LEU A C 1
ATOM 651 O O . LEU A 1 82 ? -7.469 -2.363 -3.057 1.00 93.94 82 LEU A O 1
ATOM 655 N N . ASP A 1 83 ? -5.392 -3.092 -3.513 1.00 93.94 83 ASP A N 1
ATOM 656 C CA . ASP A 1 83 ? -5.009 -3.283 -2.110 1.00 93.94 83 ASP A CA 1
ATOM 657 C C . ASP A 1 83 ? -4.984 -1.953 -1.354 1.00 93.94 83 ASP A C 1
ATOM 659 O O . ASP A 1 83 ? -5.375 -1.891 -0.188 1.00 93.94 83 ASP A O 1
ATOM 663 N N . PHE A 1 84 ? -4.556 -0.874 -2.022 1.00 96.88 84 PHE A N 1
ATOM 664 C CA . PHE A 1 84 ? -4.612 0.468 -1.448 1.00 96.88 84 PHE A CA 1
ATOM 665 C C . PHE A 1 84 ? -6.038 0.889 -1.129 1.00 96.88 84 PHE A C 1
ATOM 667 O O . PHE A 1 84 ? -6.309 1.289 -0.003 1.00 96.88 84 PHE A O 1
ATOM 674 N N . GLU A 1 85 ? -6.936 0.793 -2.108 1.00 96.50 85 GLU A N 1
ATOM 675 C CA . GLU A 1 85 ? -8.322 1.223 -1.960 1.00 96.50 85 GLU A CA 1
ATOM 676 C C . GLU A 1 85 ? -9.042 0.384 -0.899 1.00 96.50 85 GLU A C 1
ATOM 678 O O . GLU A 1 85 ? -9.815 0.918 -0.104 1.00 96.50 85 GLU A O 1
ATOM 683 N N . ARG A 1 86 ? -8.716 -0.910 -0.797 1.00 95.94 86 ARG A N 1
ATOM 684 C CA . ARG A 1 86 ? -9.155 -1.755 0.319 1.00 95.94 86 ARG A CA 1
ATOM 685 C C . ARG A 1 86 ? -8.674 -1.190 1.658 1.00 95.94 86 ARG A C 1
ATOM 687 O O . ARG A 1 86 ? -9.486 -0.938 2.542 1.00 95.94 86 ARG A O 1
ATOM 694 N N . CYS A 1 87 ? -7.378 -0.927 1.813 1.00 97.12 87 CYS A N 1
ATOM 695 C CA . CYS A 1 87 ? -6.854 -0.348 3.054 1.00 97.12 87 CYS A CA 1
ATOM 696 C C . CYS A 1 87 ? -7.492 1.015 3.366 1.00 97.12 87 CYS A C 1
ATOM 698 O O . CYS A 1 87 ? -7.898 1.244 4.502 1.00 97.12 87 CYS A O 1
ATOM 700 N N . ARG A 1 88 ? -7.636 1.889 2.363 1.00 97.62 88 ARG A N 1
ATOM 701 C CA . ARG A 1 88 ? -8.264 3.214 2.466 1.00 97.62 88 ARG A CA 1
ATOM 702 C C . ARG A 1 88 ? -9.689 3.106 2.995 1.00 97.62 88 ARG A C 1
ATOM 704 O O . ARG A 1 88 ? -9.998 3.723 4.010 1.00 97.62 88 ARG A O 1
ATOM 711 N N . ARG A 1 89 ? -10.528 2.264 2.386 1.00 97.12 89 ARG A N 1
ATOM 712 C CA . ARG A 1 89 ? -11.908 2.034 2.847 1.00 97.12 89 ARG A CA 1
ATOM 713 C C . ARG A 1 89 ? -11.962 1.510 4.272 1.00 97.12 89 ARG A C 1
ATOM 715 O O . ARG A 1 89 ? -12.744 2.023 5.063 1.00 97.12 89 ARG A O 1
ATOM 722 N N . GLY A 1 90 ? -11.130 0.528 4.612 1.00 97.00 90 GLY A N 1
ATOM 723 C CA . GLY A 1 90 ? -11.076 -0.005 5.972 1.00 97.00 90 GLY A CA 1
ATOM 724 C C . GLY A 1 90 ? -10.663 1.055 6.998 1.00 97.00 90 GLY A C 1
ATOM 725 O O . GLY A 1 90 ? -11.292 1.177 8.043 1.00 97.00 90 GLY A O 1
ATOM 726 N N . ILE A 1 91 ? -9.641 1.862 6.692 1.00 97.25 91 ILE A N 1
ATOM 727 C CA . ILE A 1 91 ? -9.151 2.929 7.577 1.00 97.25 91 ILE A CA 1
ATOM 728 C C . ILE A 1 91 ? -10.248 3.966 7.839 1.00 97.25 91 ILE A C 1
ATOM 730 O O . ILE A 1 91 ? -10.472 4.337 8.994 1.00 97.25 91 ILE A O 1
ATOM 734 N N . LEU A 1 92 ? -10.946 4.400 6.785 1.00 96.94 92 LEU A N 1
ATOM 735 C CA . LEU A 1 92 ? -12.043 5.364 6.882 1.00 96.94 92 LEU A CA 1
ATOM 736 C C . LEU A 1 92 ? -13.250 4.777 7.616 1.00 96.94 92 LEU A C 1
ATOM 738 O O . LEU A 1 92 ? -13.807 5.435 8.489 1.00 96.94 92 LEU A O 1
ATOM 742 N N . ALA A 1 93 ? -13.602 3.517 7.350 1.00 95.88 93 ALA A N 1
ATOM 743 C CA . ALA A 1 93 ? -14.651 2.820 8.085 1.00 95.88 93 ALA A CA 1
ATOM 744 C C . ALA A 1 93 ? -14.360 2.835 9.593 1.00 95.88 93 ALA A C 1
ATOM 746 O O . ALA A 1 93 ? -15.199 3.266 10.383 1.00 95.88 93 ALA A O 1
ATOM 747 N N . CYS A 1 94 ? -13.148 2.470 10.007 1.00 95.38 94 CYS A N 1
ATOM 748 C CA . CYS A 1 94 ? -12.762 2.569 11.410 1.00 95.38 94 CYS A CA 1
ATOM 749 C C . CYS A 1 94 ? -12.824 4.009 11.956 1.00 95.38 94 CYS A C 1
ATOM 751 O O . CYS A 1 94 ? -13.172 4.195 13.119 1.00 95.38 94 CYS A O 1
ATOM 753 N N . GLU A 1 95 ? -12.499 5.024 11.149 1.00 95.75 95 GLU A N 1
ATOM 754 C CA . GLU A 1 95 ? -12.491 6.429 11.587 1.00 95.75 95 GLU A CA 1
ATOM 755 C C . GLU A 1 95 ? -13.897 6.921 11.934 1.00 95.75 95 GLU A C 1
ATOM 757 O O . GLU A 1 95 ? -14.085 7.628 12.922 1.00 95.75 95 GLU A O 1
ATOM 762 N N . THR A 1 96 ? -14.911 6.471 11.190 1.00 95.06 96 THR A N 1
ATOM 763 C CA . THR A 1 96 ? -16.316 6.801 11.486 1.00 95.06 96 THR A CA 1
ATOM 764 C C . THR A 1 96 ? -16.810 6.241 12.823 1.00 95.06 96 THR A C 1
ATOM 766 O O . THR A 1 96 ? -17.808 6.723 13.356 1.00 95.06 96 THR A O 1
ATOM 769 N N . LEU A 1 97 ? -16.127 5.232 13.376 1.00 94.19 97 LEU A N 1
ATOM 770 C CA . LEU A 1 97 ? -16.430 4.684 14.697 1.00 94.19 97 LEU A CA 1
ATOM 771 C C . LEU A 1 97 ? -15.795 5.497 15.827 1.00 94.19 97 LEU A C 1
ATOM 773 O O . LEU A 1 97 ? -16.117 5.241 16.986 1.00 94.19 97 LEU A O 1
ATOM 777 N N . GLN A 1 98 ? -14.904 6.447 15.543 1.00 90.50 98 GLN A N 1
ATOM 778 C CA . GLN A 1 98 ? -14.248 7.258 16.568 1.00 90.50 98 GLN A CA 1
ATOM 779 C C . GLN A 1 98 ? -15.067 8.497 16.936 1.00 90.50 98 GLN A C 1
ATOM 781 O O . GLN A 1 98 ? -15.770 9.068 16.109 1.00 90.50 98 GLN A O 1
ATOM 786 N N . GLU A 1 99 ? -14.939 8.959 18.183 1.00 85.69 99 GLU A N 1
ATOM 787 C CA . GLU A 1 99 ? -15.685 10.131 18.669 1.00 85.69 99 GLU A CA 1
ATOM 788 C C . GLU A 1 99 ? -15.251 11.442 18.003 1.00 85.69 99 GLU A C 1
ATOM 790 O O . GLU A 1 99 ? -16.086 12.289 17.698 1.00 85.69 99 GLU A O 1
ATOM 795 N N . ARG A 1 100 ? -13.942 11.619 17.771 1.00 84.81 100 ARG A N 1
ATOM 796 C CA . ARG A 1 100 ? -13.399 12.837 17.147 1.00 84.81 100 ARG A CA 1
ATOM 797 C C . ARG A 1 100 ? -13.634 12.904 15.641 1.00 84.81 100 ARG A C 1
ATOM 799 O O . ARG A 1 100 ? -13.582 14.006 15.111 1.00 84.81 100 ARG A O 1
ATOM 806 N N . ASN A 1 101 ? -13.854 11.753 15.000 1.00 84.75 101 ASN A N 1
ATOM 807 C CA . ASN A 1 101 ? -14.117 11.561 13.574 1.00 84.75 101 ASN A CA 1
ATOM 808 C C . ASN A 1 101 ? -13.388 12.563 12.657 1.00 84.75 101 ASN A C 1
ATOM 810 O O . ASN A 1 101 ? -13.930 13.591 12.247 1.00 84.75 101 ASN A O 1
ATOM 814 N N . ARG A 1 102 ? -12.155 12.226 12.288 1.00 91.69 102 ARG A N 1
ATOM 815 C CA . ARG A 1 102 ? -11.282 13.036 11.431 1.00 91.69 102 ARG A CA 1
ATOM 816 C C . ARG A 1 102 ? -11.314 12.577 9.975 1.00 91.69 102 ARG A C 1
ATOM 818 O O . A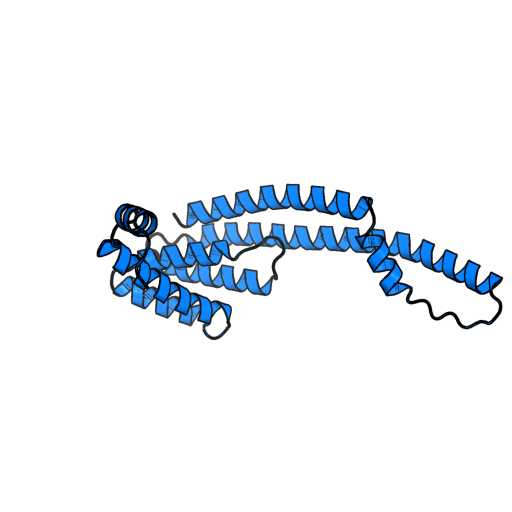RG A 1 102 ? -10.311 12.731 9.277 1.00 91.69 102 ARG A O 1
ATOM 825 N N . CYS A 1 103 ? -12.439 12.019 9.508 1.00 92.12 103 CYS A N 1
ATOM 826 C CA . CYS A 1 103 ? -12.548 11.432 8.165 1.00 92.12 103 CYS A CA 1
ATOM 827 C C . CYS A 1 103 ? -12.010 12.364 7.074 1.00 92.12 103 CYS A C 1
ATOM 829 O O . CYS A 1 103 ? -11.160 11.941 6.306 1.00 92.12 103 CYS A O 1
ATOM 831 N N . THR A 1 104 ? -12.385 13.6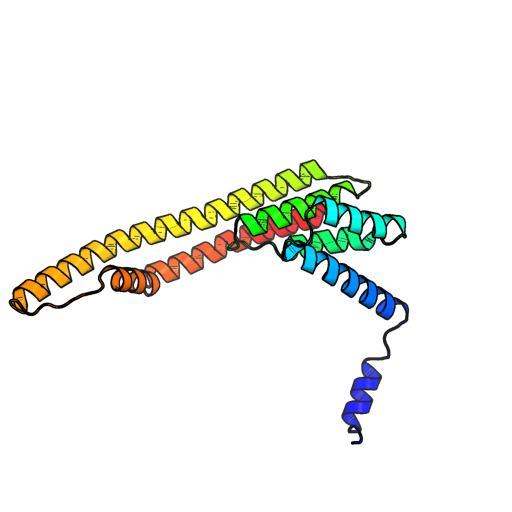46 7.064 1.00 94.81 104 THR A N 1
ATOM 832 C CA . THR A 1 104 ? -11.920 14.601 6.042 1.00 94.81 104 THR A CA 1
ATOM 833 C C . THR A 1 104 ? -10.397 14.786 6.029 1.00 94.81 104 THR A C 1
ATOM 835 O O . THR A 1 104 ? -9.775 14.829 4.968 1.00 94.81 104 THR A O 1
ATOM 838 N N . GLU A 1 105 ? -9.766 14.907 7.202 1.00 95.94 105 GLU A N 1
ATOM 839 C CA . GLU A 1 105 ? -8.305 15.056 7.303 1.00 95.94 105 GLU A CA 1
ATOM 840 C C . GLU A 1 105 ? -7.588 13.777 6.859 1.00 95.94 105 GLU A C 1
ATOM 842 O O . GLU A 1 105 ? -6.528 13.835 6.226 1.00 95.94 105 GLU A O 1
ATOM 847 N N . LEU A 1 106 ? -8.175 12.629 7.201 1.00 96.56 106 LEU A N 1
ATOM 848 C CA . LEU A 1 106 ? -7.652 11.308 6.895 1.00 96.56 106 LEU A CA 1
ATOM 849 C C . LEU A 1 106 ? -7.774 10.990 5.403 1.00 96.56 106 LEU A C 1
ATOM 851 O O . LEU A 1 106 ? -6.794 10.555 4.803 1.00 96.56 106 LEU A O 1
ATOM 855 N N . GLU A 1 107 ? -8.923 11.285 4.793 1.00 96.81 107 GLU A N 1
ATOM 856 C CA . GLU A 1 107 ? -9.160 11.202 3.347 1.00 96.81 107 GLU A CA 1
ATOM 857 C C . GLU A 1 107 ? -8.130 12.028 2.586 1.00 96.81 107 GLU A C 1
ATOM 859 O O . GLU A 1 107 ? -7.406 11.482 1.760 1.00 96.81 107 GLU A O 1
ATOM 864 N N . LEU A 1 108 ? -7.953 13.305 2.942 1.00 97.50 108 LEU A N 1
ATOM 865 C CA . LEU A 1 108 ? -6.981 14.173 2.274 1.00 97.50 108 LEU A CA 1
ATOM 866 C C . LEU A 1 108 ? -5.540 13.637 2.378 1.00 97.50 108 LEU A C 1
ATOM 868 O O . LEU A 1 108 ? -4.742 13.755 1.439 1.00 97.50 108 LEU A O 1
ATOM 872 N N . ALA A 1 109 ? -5.174 13.066 3.529 1.00 97.12 109 ALA A N 1
ATOM 873 C CA . ALA A 1 109 ? -3.859 12.462 3.723 1.00 97.12 109 ALA A CA 1
ATOM 874 C C . ALA A 1 109 ? -3.679 11.179 2.893 1.00 97.12 109 ALA A C 1
ATOM 876 O O . ALA A 1 109 ? -2.604 10.974 2.325 1.00 97.12 109 ALA A O 1
ATOM 877 N N . LEU A 1 110 ? -4.718 10.347 2.793 1.00 97.75 110 LEU A N 1
ATOM 878 C CA . LEU A 1 110 ? -4.726 9.132 1.977 1.00 97.75 110 LEU A CA 1
ATOM 879 C C . LEU A 1 110 ? -4.710 9.459 0.478 1.00 97.75 110 LEU A C 1
ATOM 881 O O . LEU A 1 110 ? -3.933 8.851 -0.250 1.00 97.75 110 LEU A O 1
ATOM 885 N N . ASP A 1 111 ? -5.451 10.468 0.025 1.00 97.88 111 ASP A N 1
ATOM 886 C CA . ASP A 1 111 ? -5.455 10.910 -1.376 1.00 97.88 111 ASP A CA 1
ATOM 887 C C . ASP A 1 111 ? -4.069 11.432 -1.798 1.00 97.88 111 ASP A C 1
ATOM 889 O O . ASP A 1 111 ? -3.565 11.129 -2.881 1.00 97.88 111 ASP A O 1
ATOM 893 N N . SER A 1 112 ? -3.387 12.160 -0.904 1.00 97.62 112 SER A N 1
ATOM 894 C CA . SER A 1 112 ? -2.001 12.604 -1.131 1.00 97.62 112 SER A CA 1
ATOM 895 C C . SER A 1 112 ? -1.031 11.422 -1.261 1.00 97.62 112 SER A C 1
ATOM 897 O O . SER A 1 112 ? -0.107 11.444 -2.080 1.00 97.62 112 SER A O 1
ATOM 899 N N . MET A 1 113 ? -1.242 10.375 -0.461 1.00 97.50 113 MET A N 1
ATOM 900 C CA . MET A 1 113 ? -0.462 9.140 -0.515 1.00 97.50 113 MET A CA 1
ATOM 901 C C . MET A 1 113 ? -0.745 8.351 -1.800 1.00 97.50 113 MET A C 1
ATOM 903 O O . MET A 1 113 ? 0.186 7.824 -2.409 1.00 97.50 113 MET A O 1
ATOM 907 N N . GLU A 1 114 ? -2.000 8.308 -2.248 1.00 97.69 114 GLU A N 1
ATOM 908 C CA . GLU A 1 114 ? -2.391 7.690 -3.515 1.00 97.69 114 GLU A CA 1
ATOM 909 C C . GLU A 1 114 ? -1.720 8.381 -4.700 1.00 97.69 114 GLU A C 1
ATOM 911 O O . GLU A 1 114 ? -1.082 7.725 -5.525 1.00 97.69 114 GLU A O 1
ATOM 916 N N . ALA A 1 115 ? -1.793 9.713 -4.751 1.00 97.69 115 ALA A N 1
ATOM 917 C CA . ALA A 1 115 ? -1.161 10.505 -5.797 1.00 97.69 115 ALA A CA 1
ATOM 918 C C . ALA A 1 115 ? 0.348 10.224 -5.889 1.00 97.69 115 ALA A C 1
ATOM 920 O O . ALA A 1 115 ? 0.874 10.034 -6.990 1.00 97.69 115 ALA A O 1
ATOM 921 N N . LEU A 1 116 ? 1.035 10.116 -4.742 1.00 98.06 116 LEU A N 1
ATOM 922 C CA . LEU A 1 116 ? 2.452 9.750 -4.689 1.00 98.06 116 LEU A CA 1
ATOM 923 C C . LEU A 1 116 ? 2.704 8.342 -5.254 1.00 98.06 116 LEU A C 1
ATOM 925 O O . LEU A 1 116 ? 3.644 8.152 -6.025 1.00 98.06 116 LEU A O 1
ATOM 929 N N . ARG A 1 117 ? 1.873 7.356 -4.900 1.00 97.44 117 ARG A N 1
ATOM 930 C CA . ARG A 1 117 ? 1.993 5.976 -5.406 1.00 97.44 117 ARG A CA 1
ATOM 931 C C . ARG A 1 117 ? 1.779 5.895 -6.911 1.00 97.44 117 ARG A C 1
ATOM 933 O O . ARG A 1 117 ? 2.545 5.235 -7.609 1.00 97.44 117 ARG A O 1
ATOM 940 N N . GLN A 1 118 ? 0.767 6.587 -7.422 1.00 97.00 118 GLN A N 1
ATOM 941 C CA . GLN A 1 118 ? 0.509 6.638 -8.857 1.00 97.00 118 GLN A CA 1
ATOM 942 C C . GLN A 1 118 ? 1.674 7.304 -9.597 1.00 97.00 118 GLN A C 1
ATOM 944 O O . GLN A 1 118 ? 2.097 6.816 -10.642 1.00 97.00 118 GLN A O 1
ATOM 949 N N . GLN A 1 119 ? 2.237 8.382 -9.042 1.00 97.38 119 GLN A N 1
ATOM 950 C CA . GLN A 1 119 ? 3.424 9.028 -9.597 1.00 97.38 119 GLN A CA 1
ATOM 951 C C . GLN A 1 119 ? 4.639 8.086 -9.604 1.00 97.38 119 GLN A C 1
ATOM 953 O O . GLN A 1 119 ? 5.300 7.970 -10.632 1.00 97.38 119 GLN A O 1
ATOM 958 N N . TYR A 1 120 ? 4.883 7.360 -8.507 1.00 97.62 120 TYR A N 1
ATOM 959 C CA . TYR A 1 120 ? 5.960 6.369 -8.411 1.00 97.62 120 TYR A CA 1
ATOM 960 C C . TYR A 1 120 ? 5.883 5.324 -9.532 1.00 97.62 120 TYR A C 1
ATOM 962 O O . TYR A 1 120 ? 6.902 5.025 -10.158 1.00 97.62 120 TYR A O 1
ATOM 970 N N . GLN A 1 121 ? 4.689 4.782 -9.797 1.00 96.12 121 GLN A N 1
ATOM 971 C CA . GLN A 1 121 ? 4.499 3.767 -10.836 1.00 96.12 121 GLN A CA 1
ATOM 972 C C . GLN A 1 121 ? 4.645 4.348 -12.243 1.00 96.12 121 GLN A C 1
ATOM 974 O O . GLN A 1 121 ? 5.360 3.766 -13.056 1.00 96.12 121 GLN A O 1
ATOM 979 N N . ARG A 1 122 ? 4.041 5.514 -12.511 1.00 97.00 122 ARG A N 1
ATOM 980 C CA . ARG A 1 122 ? 4.139 6.178 -13.821 1.00 97.00 122 ARG A CA 1
ATOM 981 C C . ARG A 1 122 ? 5.582 6.482 -14.198 1.00 97.00 122 ARG A C 1
ATOM 983 O O . ARG A 1 122 ? 6.030 6.059 -15.254 1.00 97.00 122 ARG A O 1
ATOM 990 N N . GLU A 1 123 ? 6.335 7.138 -13.316 1.00 97.56 123 GLU A N 1
ATOM 991 C CA . GLU A 1 123 ? 7.731 7.505 -13.601 1.00 97.56 123 GLU A CA 1
ATOM 992 C C . GLU A 1 123 ? 8.617 6.269 -13.820 1.00 97.56 123 GLU A C 1
ATOM 994 O O . GLU A 1 123 ? 9.511 6.267 -14.674 1.00 97.56 123 GLU A O 1
ATOM 999 N N . LYS A 1 124 ? 8.352 5.189 -13.073 1.00 95.94 124 LYS A N 1
ATOM 1000 C CA . LYS A 1 124 ? 9.043 3.907 -13.232 1.00 95.94 124 LYS A CA 1
ATOM 1001 C C . LYS A 1 124 ? 8.741 3.271 -14.589 1.00 95.94 124 LYS A C 1
ATOM 1003 O O . LYS A 1 124 ? 9.665 2.808 -15.255 1.00 95.94 124 LYS A O 1
ATOM 1008 N N . GLU A 1 125 ? 7.477 3.254 -14.998 1.00 96.12 125 GLU A N 1
ATOM 1009 C CA . GLU A 1 125 ? 7.030 2.683 -16.270 1.00 96.12 125 GLU A CA 1
ATOM 1010 C C . GLU A 1 125 ? 7.510 3.502 -17.477 1.00 96.12 125 GLU A C 1
ATOM 1012 O O . GLU A 1 125 ? 8.070 2.941 -18.418 1.00 96.12 125 GLU A O 1
ATOM 1017 N N . GLU A 1 126 ? 7.384 4.827 -17.431 1.00 96.75 126 GLU A N 1
ATOM 1018 C CA . GLU A 1 126 ? 7.863 5.738 -18.478 1.00 96.75 126 GLU A CA 1
ATOM 1019 C C . GLU A 1 126 ? 9.372 5.593 -18.705 1.00 96.75 126 GLU A C 1
ATOM 1021 O O . GLU A 1 126 ? 9.833 5.457 -19.843 1.00 96.75 126 GLU A O 1
ATOM 1026 N N . THR A 1 127 ? 10.150 5.545 -17.620 1.00 96.50 127 THR A N 1
ATOM 1027 C CA . THR A 1 127 ? 11.604 5.360 -17.702 1.00 96.50 127 THR A CA 1
ATOM 1028 C C . THR A 1 127 ? 11.958 3.988 -18.271 1.00 96.50 127 THR A C 1
ATOM 1030 O O . THR A 1 127 ? 12.839 3.884 -19.129 1.00 96.50 127 THR A O 1
ATOM 1033 N N . PHE A 1 128 ? 11.258 2.936 -17.838 1.00 96.00 128 PHE A N 1
ATOM 1034 C CA . PHE A 1 128 ? 11.458 1.587 -18.359 1.00 96.00 128 PHE A CA 1
ATOM 1035 C C . PHE A 1 128 ? 11.199 1.520 -19.869 1.00 96.00 128 PHE A C 1
ATOM 1037 O O . PHE A 1 128 ? 12.030 1.002 -20.618 1.00 96.00 128 PHE A O 1
ATOM 1044 N N . ASN A 1 129 ? 10.080 2.088 -20.324 1.00 95.50 129 ASN A N 1
ATOM 1045 C CA . ASN A 1 129 ? 9.687 2.094 -21.732 1.00 95.50 129 ASN A CA 1
ATOM 1046 C C . ASN A 1 129 ? 10.670 2.893 -22.597 1.00 95.50 129 ASN A C 1
ATOM 1048 O O . ASN A 1 129 ? 11.087 2.412 -23.649 1.00 95.50 129 ASN A O 1
ATOM 1052 N N . SER A 1 130 ? 11.138 4.046 -22.117 1.00 94.44 130 SER A N 1
ATOM 1053 C CA . SER A 1 130 ? 12.165 4.840 -22.806 1.00 94.44 130 SER A CA 1
ATOM 1054 C C . SER A 1 130 ? 13.479 4.063 -22.992 1.00 94.44 130 SER A C 1
ATOM 1056 O O . SER A 1 130 ? 14.046 4.019 -24.089 1.00 94.44 130 SER A O 1
ATOM 1058 N N . MET A 1 131 ? 13.944 3.358 -21.952 1.00 93.81 131 MET A N 1
ATOM 1059 C CA . MET A 1 131 ? 15.132 2.498 -22.056 1.00 93.81 131 MET A CA 1
ATOM 1060 C C . MET A 1 131 ? 14.905 1.313 -23.002 1.00 93.81 131 MET A C 1
ATOM 1062 O O . MET A 1 131 ? 15.787 0.979 -23.800 1.00 93.81 131 MET A O 1
ATOM 1066 N N . ARG A 1 132 ? 13.718 0.696 -22.939 1.00 93.19 132 ARG A N 1
ATOM 1067 C CA . ARG A 1 132 ? 13.313 -0.409 -23.815 1.00 93.19 132 ARG A CA 1
ATOM 1068 C C . ARG A 1 132 ? 13.379 -0.002 -25.281 1.00 93.19 132 ARG A C 1
ATOM 1070 O O . ARG A 1 132 ? 13.988 -0.720 -26.065 1.00 93.19 132 ARG A O 1
ATOM 1077 N N . GLU A 1 133 ? 12.836 1.155 -25.652 1.00 91.81 133 GLU A N 1
ATOM 1078 C CA . GLU A 1 133 ? 12.890 1.667 -27.028 1.00 91.81 133 GLU A CA 1
ATOM 1079 C C . GLU A 1 133 ? 14.327 1.888 -27.522 1.00 91.81 133 GLU A C 1
ATOM 1081 O O . GLU A 1 133 ? 14.649 1.592 -28.678 1.00 91.81 133 GLU A O 1
ATOM 1086 N N . GLY A 1 134 ? 15.208 2.389 -26.651 1.00 88.94 134 GLY A N 1
ATOM 1087 C CA . GLY A 1 134 ? 16.625 2.571 -26.961 1.00 88.94 134 GLY A CA 1
ATOM 1088 C C . GLY A 1 134 ? 17.340 1.246 -27.240 1.00 88.94 134 GLY A C 1
ATOM 1089 O O . GLY A 1 134 ? 18.051 1.123 -28.241 1.00 88.94 134 GLY A O 1
ATOM 1090 N N . ILE A 1 135 ? 17.122 0.243 -26.387 1.00 88.31 135 ILE A N 1
ATOM 1091 C CA . ILE A 1 135 ? 17.746 -1.083 -26.507 1.00 88.31 135 ILE A CA 1
ATOM 1092 C C . ILE A 1 135 ? 17.143 -1.881 -27.667 1.00 88.31 135 ILE A C 1
ATOM 1094 O O . ILE A 1 135 ? 17.889 -2.509 -28.417 1.00 88.31 135 ILE A O 1
ATOM 1098 N N . GLN A 1 136 ? 15.827 -1.810 -27.882 1.00 89.25 136 GLN A N 1
ATOM 1099 C CA . GLN A 1 136 ? 15.136 -2.462 -28.999 1.00 89.25 136 GLN A CA 1
ATOM 1100 C C . GLN A 1 136 ? 15.798 -2.112 -30.336 1.00 89.25 136 GLN A C 1
ATOM 1102 O O . GLN A 1 136 ? 16.148 -3.001 -31.112 1.00 89.25 136 GLN A O 1
ATOM 1107 N N . LYS A 1 137 ? 16.065 -0.821 -30.578 1.00 86.50 137 LYS A N 1
ATOM 1108 C CA . LYS A 1 137 ? 16.738 -0.356 -31.804 1.00 86.50 137 LYS A CA 1
ATOM 1109 C C . LYS A 1 137 ? 18.127 -0.979 -31.972 1.00 86.50 137 LYS A C 1
ATOM 1111 O O . LYS A 1 137 ? 18.518 -1.312 -33.089 1.00 86.50 137 LYS A O 1
ATOM 1116 N N . GLN A 1 138 ? 18.873 -1.155 -30.882 1.00 83.75 138 GLN A N 1
ATOM 1117 C CA . GLN A 1 138 ? 20.204 -1.770 -30.913 1.00 83.75 138 GLN A CA 1
ATOM 1118 C C . GLN A 1 138 ? 20.127 -3.273 -31.206 1.00 83.75 138 GLN A C 1
ATOM 1120 O O . GLN A 1 138 ? 20.856 -3.767 -32.070 1.00 83.75 138 GLN A O 1
ATOM 1125 N N . VAL A 1 139 ? 19.218 -3.988 -30.538 1.00 83.62 139 VAL A N 1
ATOM 1126 C CA . VAL A 1 139 ? 19.027 -5.434 -30.725 1.00 83.62 139 VAL A CA 1
ATOM 1127 C C . VAL A 1 139 ? 18.535 -5.737 -32.140 1.00 83.62 139 VAL A C 1
ATOM 1129 O O . VAL A 1 139 ? 19.082 -6.620 -32.797 1.00 83.62 139 VAL A O 1
ATOM 1132 N N . GLU A 1 140 ? 17.585 -4.970 -32.674 1.00 84.12 140 GLU A N 1
ATOM 1133 C CA . GLU A 1 140 ? 17.116 -5.133 -34.055 1.00 84.12 140 GLU A CA 1
ATOM 1134 C C . GLU A 1 140 ? 18.230 -4.927 -35.087 1.00 84.12 140 GLU A C 1
ATOM 1136 O O . GLU A 1 140 ? 18.326 -5.684 -36.059 1.00 84.12 140 GLU A O 1
ATOM 1141 N N . MET A 1 141 ? 19.097 -3.927 -34.890 1.00 83.12 141 MET A N 1
ATOM 1142 C CA . MET A 1 141 ? 20.258 -3.723 -35.761 1.00 83.12 141 MET A CA 1
ATOM 1143 C C . MET A 1 141 ? 21.228 -4.906 -35.697 1.00 83.12 141 MET A C 1
ATOM 1145 O O . MET A 1 141 ? 21.675 -5.376 -36.747 1.00 83.12 141 MET A O 1
ATOM 1149 N N . ALA A 1 142 ? 21.509 -5.422 -34.498 1.00 82.56 142 ALA A N 1
ATOM 1150 C CA . ALA A 1 142 ? 22.371 -6.587 -34.310 1.00 82.56 142 AL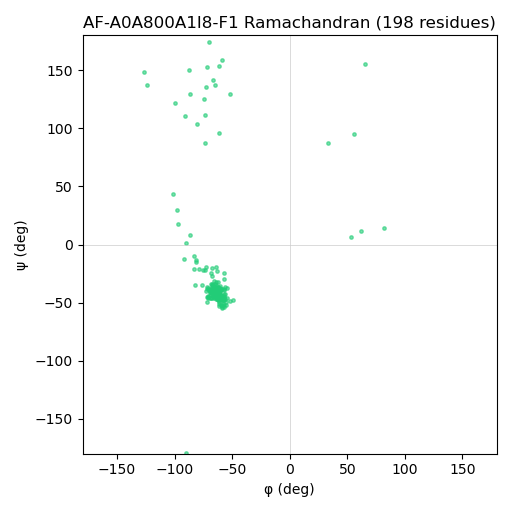A A CA 1
ATOM 1151 C C . ALA A 1 142 ? 21.785 -7.842 -34.981 1.00 82.56 142 ALA A C 1
ATOM 1153 O O . ALA A 1 142 ? 22.482 -8.527 -35.731 1.00 82.56 142 ALA A O 1
ATOM 1154 N N . VAL A 1 143 ? 20.485 -8.103 -34.813 1.00 81.06 143 VAL A N 1
ATOM 1155 C CA . VAL A 1 143 ? 19.790 -9.227 -35.465 1.00 81.06 143 VAL A CA 1
ATOM 1156 C C . VAL A 1 143 ? 19.863 -9.107 -36.988 1.00 81.06 143 VAL A C 1
ATOM 1158 O O . VAL A 1 143 ? 20.194 -10.081 -37.665 1.00 81.06 143 VAL A O 1
ATOM 1161 N N . ARG A 1 144 ? 19.634 -7.914 -37.556 1.00 80.31 144 ARG A N 1
ATOM 1162 C CA . ARG A 1 144 ? 19.761 -7.687 -39.009 1.00 80.31 144 ARG A CA 1
ATOM 1163 C C . ARG A 1 144 ? 21.179 -7.957 -39.517 1.00 80.31 144 ARG A C 1
ATOM 1165 O O . ARG A 1 144 ? 21.326 -8.502 -40.611 1.00 80.31 144 ARG A O 1
ATOM 1172 N N . GLN A 1 145 ? 22.214 -7.593 -38.759 1.00 80.75 145 GLN A N 1
ATOM 1173 C CA . GLN A 1 145 ? 23.606 -7.892 -39.115 1.00 80.75 145 GLN A CA 1
ATOM 1174 C C . GLN A 1 145 ? 23.888 -9.400 -39.090 1.00 80.75 145 GLN A C 1
ATOM 1176 O O . GLN A 1 145 ? 24.450 -9.924 -40.051 1.00 80.75 145 GLN A O 1
ATOM 1181 N N . VAL A 1 146 ? 23.432 -10.107 -38.054 1.00 78.56 146 VAL A N 1
ATOM 1182 C CA . VAL A 1 146 ? 23.592 -11.566 -37.931 1.00 78.56 146 VAL A CA 1
ATOM 1183 C C . VAL A 1 146 ? 22.878 -12.299 -39.068 1.00 78.56 146 VAL A C 1
ATOM 1185 O O . VAL A 1 146 ? 23.467 -13.167 -39.707 1.00 78.56 146 VAL A O 1
ATOM 1188 N N . VAL A 1 147 ? 21.643 -11.915 -39.404 1.00 75.25 147 VAL A N 1
ATOM 1189 C CA . VAL A 1 147 ? 20.892 -12.517 -40.522 1.00 75.25 147 VAL A CA 1
ATOM 1190 C C . VAL A 1 147 ? 21.613 -12.320 -41.861 1.00 75.25 147 VAL A C 1
ATOM 1192 O O . VAL A 1 147 ? 21.665 -13.249 -42.668 1.00 75.25 147 VAL A O 1
ATOM 1195 N N . ARG A 1 148 ? 22.220 -11.145 -42.090 1.00 73.94 148 ARG A N 1
ATOM 1196 C CA . ARG A 1 148 ? 23.031 -10.879 -43.293 1.00 73.94 148 ARG A CA 1
ATOM 1197 C C . ARG A 1 148 ? 24.292 -11.743 -43.364 1.00 73.94 148 ARG A C 1
ATOM 1199 O O . ARG A 1 148 ? 24.692 -12.109 -44.462 1.00 73.94 148 ARG A O 1
ATOM 1206 N N . GLN A 1 149 ? 24.910 -12.062 -42.227 1.00 71.06 149 GLN A N 1
ATOM 1207 C CA . GLN A 1 149 ? 26.136 -12.866 -42.170 1.00 71.06 149 GLN A CA 1
ATOM 1208 C C . GLN A 1 149 ? 25.881 -14.377 -42.248 1.00 71.06 149 GLN A C 1
ATOM 1210 O O . GLN A 1 149 ? 26.694 -15.103 -42.810 1.00 71.06 149 GLN A O 1
ATOM 1215 N N . VAL A 1 150 ? 24.773 -14.862 -41.680 1.00 67.00 150 VAL A N 1
ATOM 1216 C CA . VAL A 1 150 ? 24.545 -16.303 -41.465 1.00 67.00 150 VAL A CA 1
ATOM 1217 C C . VAL A 1 150 ? 23.798 -16.978 -42.624 1.00 67.00 150 VAL A C 1
ATOM 1219 O O . VAL A 1 150 ? 23.795 -18.203 -42.689 1.00 67.00 150 VAL A O 1
ATOM 1222 N N . GLY A 1 151 ? 23.217 -16.218 -43.563 1.00 54.22 151 GLY A N 1
ATOM 1223 C CA . GLY A 1 151 ? 22.667 -16.735 -44.826 1.00 54.22 151 GLY A CA 1
ATOM 1224 C C . GLY A 1 151 ? 21.607 -17.837 -44.660 1.00 54.22 151 GLY A C 1
ATOM 1225 O O . GLY A 1 151 ? 21.924 -19.016 -44.567 1.00 54.22 151 GLY A O 1
ATOM 1226 N N . ASN A 1 152 ? 20.322 -17.468 -44.662 1.00 54.59 152 ASN A N 1
ATOM 1227 C CA . ASN A 1 152 ? 19.151 -18.369 -44.673 1.00 54.59 152 ASN A CA 1
ATOM 1228 C C . ASN A 1 152 ? 19.048 -19.471 -43.592 1.00 54.59 152 ASN A C 1
ATOM 1230 O O . ASN A 1 152 ? 18.092 -20.249 -43.607 1.00 54.59 152 ASN A O 1
ATOM 1234 N N . ARG A 1 153 ? 19.934 -19.524 -42.593 1.00 57.94 153 ARG A N 1
ATOM 1235 C CA . ARG A 1 153 ? 19.689 -20.304 -41.372 1.00 57.94 153 ARG A CA 1
ATOM 1236 C C . ARG A 1 153 ? 18.646 -19.562 -40.530 1.00 57.94 153 ARG A C 1
ATOM 1238 O O . ARG A 1 153 ? 18.916 -18.472 -40.035 1.00 57.94 153 ARG A O 1
ATOM 1245 N N . LYS A 1 154 ? 17.439 -20.129 -40.400 1.00 53.91 154 LYS A N 1
ATOM 1246 C CA . LYS A 1 154 ? 16.365 -19.593 -39.545 1.00 53.91 154 LYS A CA 1
ATOM 1247 C C . LYS A 1 154 ? 16.827 -19.581 -38.085 1.00 53.91 154 LYS A C 1
ATOM 1249 O O . LYS A 1 154 ? 16.727 -20.591 -37.397 1.00 53.91 154 LYS A O 1
ATOM 1254 N N . VAL A 1 155 ? 17.332 -18.442 -37.624 1.00 60.47 155 VAL A N 1
ATOM 1255 C CA . VAL A 1 155 ? 17.539 -18.171 -36.201 1.00 60.47 155 VAL A CA 1
ATOM 1256 C C . VAL A 1 155 ? 16.260 -17.515 -35.687 1.00 60.47 155 VAL A C 1
ATOM 1258 O O . VAL A 1 155 ? 15.939 -16.397 -36.083 1.00 60.47 155 VAL A O 1
ATOM 1261 N N . ALA A 1 156 ? 15.502 -18.221 -34.850 1.00 60.50 156 ALA A N 1
ATOM 1262 C CA . ALA A 1 156 ? 14.409 -17.621 -34.095 1.00 60.50 156 ALA A CA 1
ATOM 1263 C C . ALA A 1 156 ? 15.020 -16.921 -32.874 1.00 60.50 156 ALA A C 1
ATOM 1265 O O . ALA A 1 156 ? 15.467 -17.589 -31.945 1.00 60.50 156 ALA A O 1
ATOM 1266 N N . VAL A 1 157 ? 15.112 -15.591 -32.914 1.00 66.19 157 VAL A N 1
ATOM 1267 C CA . VAL A 1 157 ? 15.565 -14.782 -31.775 1.00 66.19 157 VAL A CA 1
ATOM 1268 C C . VAL A 1 157 ? 14.333 -14.215 -31.087 1.00 66.19 157 VAL A C 1
ATOM 1270 O O . VAL A 1 157 ? 13.556 -13.502 -31.722 1.00 66.19 157 VAL A O 1
ATOM 1273 N N . ASP A 1 158 ? 14.165 -14.516 -29.800 1.00 78.38 158 ASP A N 1
ATOM 1274 C CA . ASP A 1 158 ? 13.214 -13.809 -28.943 1.00 78.38 158 ASP A CA 1
ATOM 1275 C C . ASP A 1 158 ? 13.773 -12.417 -28.624 1.00 78.38 158 ASP A C 1
ATOM 1277 O O . ASP A 1 158 ? 14.525 -12.209 -27.670 1.00 78.38 158 ASP A O 1
ATOM 1281 N N . VAL A 1 159 ? 13.472 -11.472 -29.513 1.00 75.75 159 VAL A N 1
ATOM 1282 C CA . VAL A 1 159 ? 13.928 -10.084 -29.395 1.00 75.75 159 VAL A CA 1
ATOM 1283 C C . VAL A 1 159 ? 13.314 -9.424 -28.163 1.00 75.75 159 VAL A C 1
ATOM 1285 O O . VAL A 1 159 ? 14.006 -8.678 -27.476 1.00 75.75 159 VAL A O 1
ATOM 1288 N N . ASP A 1 160 ? 12.055 -9.733 -27.850 1.00 78.12 160 ASP A N 1
ATOM 1289 C CA . ASP A 1 160 ? 11.312 -9.039 -26.802 1.00 78.12 160 ASP A CA 1
ATOM 1290 C C . ASP A 1 160 ? 11.822 -9.411 -25.406 1.00 78.12 160 ASP A C 1
ATOM 1292 O O . ASP A 1 160 ? 12.209 -8.534 -24.627 1.00 78.12 160 ASP A O 1
ATOM 1296 N N . GLY A 1 161 ? 11.958 -10.715 -25.136 1.00 80.31 161 GLY A N 1
ATOM 1297 C CA . GLY A 1 161 ? 12.538 -11.205 -23.885 1.00 80.31 161 GLY A CA 1
ATOM 1298 C C . GLY A 1 161 ? 13.996 -10.770 -23.701 1.00 80.31 161 GLY A C 1
ATOM 1299 O O . GLY A 1 161 ? 14.412 -10.407 -22.597 1.00 80.31 161 GLY A O 1
ATOM 1300 N N . SER A 1 162 ? 14.778 -10.721 -24.788 1.00 81.25 162 SER A N 1
ATOM 1301 C CA . SER A 1 162 ? 16.168 -10.247 -24.751 1.00 81.25 162 SER A CA 1
ATOM 1302 C C . SER A 1 162 ? 16.275 -8.755 -24.433 1.00 81.25 162 SER A C 1
ATOM 1304 O O . SER A 1 162 ? 17.197 -8.338 -23.724 1.00 81.25 162 SER A O 1
ATOM 1306 N N . VAL A 1 163 ? 15.369 -7.934 -24.960 1.00 86.12 163 VAL A N 1
ATOM 130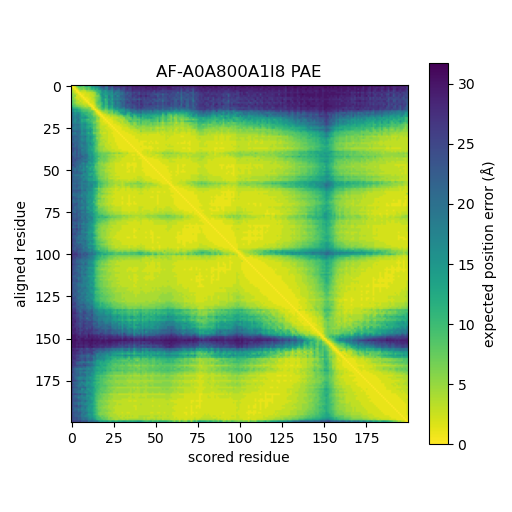7 C CA . VAL A 1 163 ? 15.357 -6.485 -24.726 1.00 86.12 163 VAL A CA 1
ATOM 1308 C C . VAL A 1 163 ? 14.919 -6.185 -23.298 1.00 86.12 163 VAL A C 1
ATOM 1310 O O . VAL A 1 163 ? 15.609 -5.434 -22.608 1.00 86.12 163 VAL A O 1
ATOM 1313 N N . GLU A 1 164 ? 13.862 -6.830 -22.802 1.00 88.50 164 GLU A N 1
ATOM 1314 C CA . GLU A 1 164 ? 13.424 -6.686 -21.409 1.00 88.50 164 GLU A CA 1
ATOM 1315 C C . GLU A 1 164 ? 14.534 -7.071 -20.417 1.00 88.50 164 GLU A C 1
ATOM 1317 O O . GLU A 1 164 ? 14.839 -6.312 -19.488 1.00 88.50 164 GLU A O 1
ATOM 1322 N N . ALA A 1 165 ? 15.181 -8.221 -20.630 1.00 88.75 165 ALA A N 1
ATOM 1323 C CA . ALA A 1 165 ? 16.277 -8.679 -19.780 1.00 88.75 165 ALA A CA 1
ATOM 1324 C C . ALA A 1 165 ? 17.463 -7.701 -19.800 1.00 88.75 165 ALA A C 1
ATOM 1326 O O . ALA A 1 165 ? 18.055 -7.422 -18.755 1.00 88.75 165 ALA A O 1
ATOM 1327 N N . SER A 1 166 ? 17.773 -7.133 -20.967 1.00 89.44 166 SER A N 1
ATOM 1328 C CA . SER A 1 166 ? 18.849 -6.150 -21.133 1.00 89.44 166 SER A CA 1
ATOM 1329 C C . SER A 1 166 ? 18.558 -4.843 -20.396 1.00 89.44 166 SER A C 1
ATOM 1331 O O . SER A 1 166 ? 19.445 -4.328 -19.714 1.00 89.44 166 SER A O 1
ATOM 1333 N N . VAL A 1 167 ? 17.320 -4.331 -20.458 1.00 92.06 167 VAL A N 1
ATOM 1334 C CA . VAL A 1 167 ? 16.914 -3.142 -19.684 1.00 92.06 167 VAL A CA 1
ATOM 1335 C C . VAL A 1 167 ? 17.079 -3.417 -18.191 1.00 92.06 167 VAL A C 1
ATOM 1337 O O . VAL A 1 167 ? 17.777 -2.668 -17.505 1.00 92.06 167 VAL A O 1
ATOM 1340 N N . LYS A 1 168 ? 16.514 -4.527 -17.694 1.00 92.19 168 LYS A N 1
ATOM 1341 C CA . LYS A 1 168 ? 16.560 -4.901 -16.267 1.00 92.19 168 LYS A CA 1
ATOM 1342 C C . LYS A 1 168 ? 17.984 -5.140 -15.754 1.00 92.19 168 LYS A C 1
ATOM 1344 O O . LYS A 1 168 ? 18.275 -4.870 -14.588 1.00 92.19 168 LYS A O 1
ATOM 1349 N N . ALA A 1 169 ? 18.877 -5.634 -16.608 1.00 92.31 169 ALA A N 1
ATOM 1350 C CA . ALA A 1 169 ? 20.282 -5.846 -16.275 1.00 92.31 169 ALA A CA 1
ATOM 1351 C C . ALA A 1 169 ? 21.139 -4.571 -16.380 1.00 92.31 169 ALA A C 1
ATOM 1353 O O . ALA A 1 169 ? 22.258 -4.561 -15.859 1.00 92.31 169 ALA A O 1
ATOM 1354 N N . SER A 1 170 ? 20.641 -3.513 -17.027 1.00 93.75 170 SER A N 1
ATOM 1355 C CA . SER A 1 170 ? 21.432 -2.316 -17.309 1.00 93.75 170 SER A CA 1
ATOM 1356 C C . SER A 1 170 ? 21.810 -1.544 -16.029 1.00 93.75 170 SER A C 1
ATOM 1358 O O . SER A 1 170 ? 20.994 -1.410 -15.110 1.00 93.75 170 SER A O 1
ATOM 1360 N N . PRO A 1 171 ? 23.034 -0.984 -15.950 1.00 94.56 171 PRO A N 1
ATOM 1361 C CA . PRO A 1 171 ? 23.433 -0.133 -14.828 1.00 94.56 171 PRO A CA 1
ATOM 1362 C C . PRO A 1 171 ? 22.551 1.112 -14.679 1.00 94.56 171 PRO A C 1
ATOM 1364 O O . PRO A 1 171 ? 22.220 1.489 -13.561 1.00 94.56 171 PRO A O 1
ATOM 1367 N N . GLN A 1 172 ? 22.129 1.700 -15.804 1.00 94.31 172 GLN A N 1
ATOM 1368 C CA . GLN A 1 172 ? 21.263 2.882 -15.835 1.00 94.31 172 GLN A CA 1
ATOM 1369 C C . GLN A 1 172 ? 19.915 2.611 -15.161 1.00 94.31 172 GLN A C 1
ATOM 1371 O O . GLN A 1 172 ? 19.469 3.411 -14.341 1.00 94.31 172 GLN A O 1
ATOM 1376 N N . TRP A 1 173 ? 19.294 1.463 -15.450 1.00 96.06 173 TRP A N 1
ATOM 1377 C CA . TRP A 1 173 ? 18.041 1.066 -14.811 1.00 96.06 173 TRP A CA 1
ATOM 1378 C C . TRP A 1 173 ? 18.203 0.843 -13.305 1.00 96.06 173 TRP A C 1
ATOM 1380 O O . TRP A 1 173 ? 17.385 1.311 -12.516 1.00 96.06 173 TRP A O 1
ATOM 1390 N N . ARG A 1 174 ? 19.285 0.177 -12.880 1.00 96.00 174 ARG A N 1
ATOM 1391 C CA . ARG A 1 174 ? 19.565 -0.047 -11.449 1.00 96.00 174 ARG A CA 1
ATOM 1392 C C . ARG A 1 174 ? 19.810 1.257 -10.694 1.00 96.00 174 ARG A C 1
ATOM 1394 O O . ARG A 1 174 ? 19.305 1.420 -9.587 1.00 96.00 174 ARG A O 1
ATOM 1401 N N . GLU A 1 175 ? 20.573 2.177 -11.278 1.00 97.06 175 GLU A N 1
ATOM 1402 C CA . GLU A 1 175 ? 20.837 3.488 -10.684 1.00 97.06 175 GLU A CA 1
ATOM 1403 C C . GLU A 1 175 ? 19.557 4.324 -10.583 1.00 97.06 175 GLU A C 1
ATOM 1405 O O . GLU A 1 175 ? 19.308 4.941 -9.545 1.00 97.06 175 GLU A O 1
ATOM 1410 N N . PHE A 1 176 ? 18.728 4.305 -11.630 1.00 97.31 176 PHE A N 1
ATOM 1411 C CA . PHE A 1 176 ? 17.409 4.929 -11.606 1.00 97.31 176 PHE A CA 1
ATOM 1412 C C . PHE A 1 176 ? 16.554 4.361 -10.471 1.00 97.31 176 PHE A C 1
ATOM 1414 O O . PHE A 1 176 ? 16.106 5.133 -9.628 1.00 97.31 176 PHE A O 1
ATOM 1421 N N . LEU A 1 177 ? 16.388 3.034 -10.393 1.00 96.00 177 LEU A N 1
ATOM 1422 C CA . LEU A 1 177 ? 15.585 2.396 -9.346 1.00 96.00 177 LEU A CA 1
ATOM 1423 C C . LEU A 1 177 ? 16.071 2.762 -7.946 1.00 96.00 177 LEU A C 1
ATOM 1425 O O . LEU A 1 177 ? 15.258 3.142 -7.114 1.00 96.00 177 LEU A O 1
ATOM 1429 N N . MET A 1 178 ? 17.383 2.727 -7.699 1.00 96.62 178 MET A N 1
ATOM 1430 C CA . MET A 1 178 ? 17.948 3.081 -6.395 1.00 96.62 178 MET A CA 1
ATOM 1431 C C . MET A 1 178 ? 17.588 4.517 -5.981 1.00 96.62 178 MET A C 1
ATOM 1433 O O . MET A 1 178 ? 17.185 4.756 -4.841 1.00 96.62 178 MET A O 1
ATOM 1437 N N . LYS A 1 179 ? 17.727 5.486 -6.895 1.00 96.75 179 LYS A N 1
ATOM 1438 C CA . LYS A 1 179 ? 17.388 6.893 -6.621 1.00 96.75 179 LYS A CA 1
ATOM 1439 C C . LYS A 1 179 ? 15.881 7.083 -6.462 1.00 96.75 179 LYS A C 1
ATOM 1441 O O . LYS A 1 179 ? 15.450 7.771 -5.539 1.00 96.75 179 LYS A O 1
ATOM 1446 N N . HIS A 1 180 ? 15.106 6.458 -7.343 1.00 95.69 180 HIS A N 1
ATOM 1447 C CA . HIS A 1 180 ? 13.648 6.524 -7.369 1.00 95.69 180 HIS A CA 1
ATOM 1448 C C . HIS A 1 180 ? 13.044 5.962 -6.083 1.00 95.69 180 HIS A C 1
ATOM 1450 O O . HIS A 1 180 ? 12.284 6.642 -5.398 1.00 95.69 180 HIS A O 1
ATOM 1456 N N . GLU A 1 181 ? 13.457 4.757 -5.690 1.00 95.56 181 GLU A N 1
ATOM 1457 C CA . GLU A 1 181 ? 13.026 4.121 -4.446 1.00 95.56 181 GLU A CA 1
ATOM 1458 C C . GLU A 1 181 ? 13.397 4.965 -3.235 1.00 95.56 181 GLU A C 1
ATOM 1460 O O . GLU A 1 181 ? 12.552 5.175 -2.372 1.00 95.56 181 GLU A O 1
ATOM 1465 N N . LYS A 1 182 ? 14.618 5.506 -3.172 1.00 96.94 182 LYS A N 1
ATOM 1466 C CA . LYS A 1 182 ? 15.023 6.355 -2.049 1.00 96.94 182 LYS A CA 1
ATOM 1467 C C . LYS A 1 182 ? 14.108 7.575 -1.899 1.00 96.94 182 LYS A C 1
ATOM 1469 O O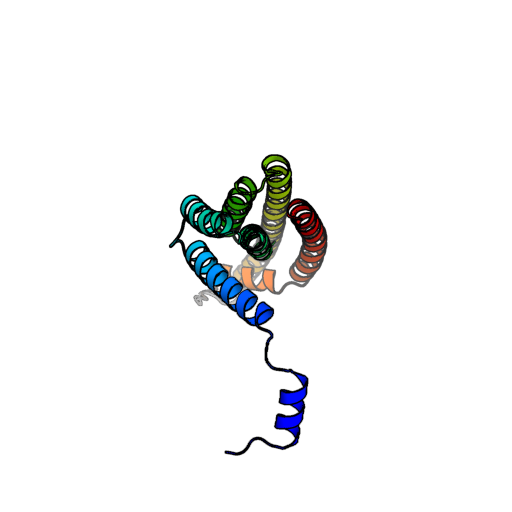 . LYS A 1 182 ? 13.529 7.778 -0.836 1.00 96.94 182 LYS A O 1
ATOM 1474 N N . VAL A 1 183 ? 13.950 8.362 -2.964 1.00 97.25 183 VAL A N 1
ATOM 1475 C CA . VAL A 1 183 ? 13.179 9.617 -2.926 1.00 97.25 183 VAL A CA 1
ATOM 1476 C C . VAL A 1 183 ? 11.708 9.362 -2.607 1.00 97.25 183 VAL A C 1
ATOM 1478 O O . VAL A 1 183 ? 11.103 10.101 -1.828 1.00 97.25 183 VAL A O 1
ATOM 1481 N N . PHE A 1 184 ? 11.107 8.337 -3.212 1.00 97.94 184 PHE A N 1
ATOM 1482 C CA . PHE A 1 184 ? 9.694 8.055 -2.987 1.00 97.94 184 PHE A CA 1
ATOM 1483 C C . PHE A 1 184 ? 9.431 7.388 -1.639 1.00 97.94 184 PHE A C 1
ATOM 1485 O O . PHE A 1 184 ? 8.421 7.723 -1.028 1.00 97.94 184 PHE A O 1
ATOM 1492 N N . ASN A 1 185 ? 10.321 6.526 -1.135 1.00 97.00 185 ASN A N 1
ATOM 1493 C CA . ASN A 1 185 ? 10.173 5.960 0.209 1.00 97.00 185 ASN A CA 1
ATOM 1494 C C . ASN A 1 185 ? 10.252 7.051 1.283 1.00 97.00 185 ASN A C 1
ATOM 1496 O O . ASN A 1 185 ? 9.384 7.094 2.143 1.00 97.00 185 ASN A O 1
ATOM 1500 N N . GLU A 1 186 ? 11.192 7.998 1.184 1.00 97.62 186 GLU A N 1
ATOM 1501 C CA . GLU A 1 186 ? 11.281 9.122 2.133 1.00 97.62 186 GLU A CA 1
ATOM 1502 C C . GLU A 1 186 ? 9.974 9.939 2.186 1.00 97.62 186 GLU A C 1
ATOM 1504 O O . GLU A 1 186 ? 9.463 10.261 3.262 1.00 97.62 186 GLU A O 1
ATOM 1509 N N . LYS A 1 187 ? 9.382 10.242 1.022 1.00 97.88 187 LYS A N 1
ATOM 1510 C CA . LYS A 1 187 ? 8.086 10.942 0.940 1.00 97.88 187 LYS A CA 1
ATOM 1511 C C . LYS A 1 187 ? 6.933 10.084 1.460 1.00 97.88 187 LYS A C 1
ATOM 1513 O O . LYS A 1 187 ? 6.028 10.596 2.117 1.00 97.88 187 LYS A O 1
ATOM 1518 N N . PHE A 1 188 ? 6.943 8.796 1.143 1.00 97.69 188 PHE A N 1
ATOM 1519 C CA . PHE A 1 188 ? 5.903 7.858 1.542 1.00 97.69 188 PHE A CA 1
ATOM 1520 C C . PHE A 1 188 ? 5.890 7.653 3.059 1.00 97.69 188 PHE A C 1
ATOM 1522 O O . PHE A 1 188 ? 4.826 7.734 3.669 1.00 97.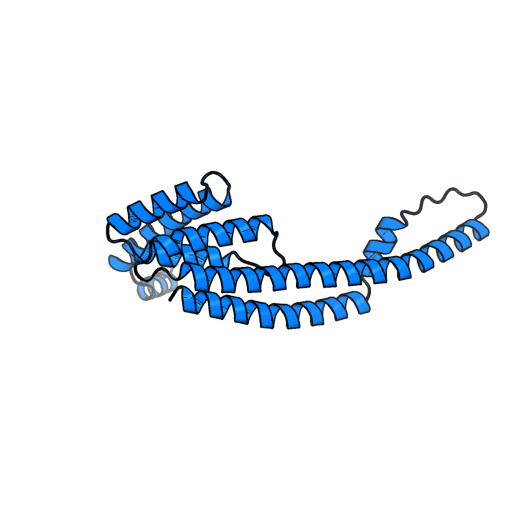69 188 PHE A O 1
ATOM 1529 N N . ASP A 1 189 ? 7.061 7.518 3.680 1.00 97.38 189 ASP A N 1
ATOM 1530 C CA . ASP A 1 189 ? 7.222 7.438 5.132 1.00 97.38 189 ASP A CA 1
ATOM 1531 C C . ASP A 1 189 ? 6.704 8.701 5.829 1.00 97.38 189 ASP A C 1
ATOM 1533 O O . ASP A 1 189 ? 6.042 8.612 6.867 1.00 97.38 189 ASP A O 1
ATOM 1537 N N . ALA A 1 190 ? 6.921 9.881 5.238 1.00 97.44 190 ALA A N 1
ATOM 1538 C CA . ALA A 1 190 ? 6.359 11.129 5.751 1.00 97.44 190 ALA A CA 1
ATOM 1539 C C . ALA A 1 190 ? 4.818 11.135 5.708 1.00 97.44 190 ALA A C 1
ATOM 1541 O O . ALA A 1 190 ? 4.175 11.560 6.674 1.00 97.44 190 ALA A O 1
ATOM 1542 N N . TYR A 1 191 ? 4.204 10.620 4.636 1.00 97.06 191 TYR A N 1
ATOM 1543 C CA . TYR A 1 191 ? 2.747 10.461 4.575 1.00 97.06 191 TYR A CA 1
ATOM 1544 C C . TYR A 1 191 ? 2.233 9.406 5.557 1.00 97.06 191 TYR A C 1
ATOM 1546 O O . TYR A 1 191 ? 1.237 9.659 6.235 1.00 97.06 191 TYR A O 1
ATOM 1554 N N . LEU A 1 192 ? 2.913 8.264 5.699 1.00 96.44 192 LEU A N 1
ATOM 1555 C CA . LEU A 1 192 ? 2.571 7.245 6.697 1.00 96.44 192 LEU A CA 1
ATOM 1556 C C . LEU A 1 192 ? 2.612 7.823 8.114 1.00 96.44 192 LEU A C 1
ATOM 1558 O O . LEU A 1 192 ? 1.695 7.591 8.902 1.00 96.44 192 LEU A O 1
ATOM 1562 N N . ALA A 1 193 ? 3.642 8.609 8.438 1.00 96.69 193 ALA A N 1
ATOM 1563 C CA . ALA A 1 193 ? 3.753 9.292 9.721 1.00 96.69 193 ALA A CA 1
ATOM 1564 C C . ALA A 1 193 ? 2.607 10.290 9.930 1.00 96.69 193 ALA A C 1
ATOM 1566 O O . ALA A 1 193 ? 2.001 10.302 11.001 1.00 96.69 193 ALA A O 1
ATOM 1567 N N . LYS A 1 194 ? 2.255 11.074 8.901 1.00 96.19 194 LYS A N 1
ATOM 1568 C CA . LYS A 1 194 ? 1.108 11.991 8.943 1.00 96.19 194 LYS A CA 1
ATOM 1569 C C . LYS A 1 194 ? -0.193 11.247 9.237 1.00 96.19 194 LYS A C 1
ATOM 1571 O O . LYS A 1 194 ? -0.883 11.613 10.180 1.00 96.19 194 LYS A O 1
ATOM 1576 N N . VAL A 1 195 ? -0.500 10.183 8.494 1.00 96.31 195 VAL A N 1
ATOM 1577 C CA . VAL A 1 195 ? -1.707 9.366 8.710 1.00 96.31 195 VAL A CA 1
ATOM 1578 C C . VAL A 1 195 ? -1.700 8.734 10.106 1.00 96.31 195 VAL A C 1
ATOM 1580 O O . VAL A 1 195 ? -2.709 8.762 10.804 1.00 96.31 195 VAL A O 1
ATOM 1583 N N . ARG A 1 196 ? -0.548 8.244 10.576 1.00 95.81 196 ARG A N 1
ATOM 1584 C CA . ARG A 1 196 ? -0.408 7.684 11.927 1.00 95.81 196 ARG A CA 1
ATOM 1585 C C . ARG A 1 196 ? -0.684 8.716 13.025 1.00 95.81 196 ARG A C 1
ATOM 1587 O O . ARG A 1 196 ? -1.300 8.356 14.019 1.00 95.81 196 ARG A O 1
ATOM 1594 N N . MET A 1 197 ? -0.275 9.975 12.850 1.00 94.69 197 MET A N 1
ATOM 1595 C CA . MET A 1 197 ? -0.622 11.066 13.776 1.00 94.69 197 MET A CA 1
ATOM 1596 C C . MET A 1 197 ? -2.114 11.416 13.748 1.00 94.69 197 MET A C 1
ATOM 1598 O O . MET A 1 197 ? -2.636 11.920 14.738 1.00 94.69 197 MET A O 1
ATOM 1602 N N . LEU A 1 198 ? -2.804 11.180 12.627 1.00 93.62 198 LEU A N 1
ATOM 1603 C CA . LEU A 1 198 ? -4.247 11.404 12.543 1.00 93.62 198 LEU A CA 1
ATOM 1604 C C . LEU A 1 198 ? -5.037 10.355 13.339 1.00 93.62 198 LEU A C 1
ATOM 1606 O O . LEU A 1 198 ? -6.000 10.718 14.008 1.00 93.62 198 LEU A O 1
ATOM 1610 N N . ILE A 1 199 ? -4.572 9.101 13.305 1.00 90.81 199 ILE A N 1
ATOM 1611 C CA . ILE A 1 199 ? -5.140 7.937 14.015 1.00 90.81 199 ILE A CA 1
ATOM 1612 C C . ILE A 1 199 ? -4.868 7.976 15.537 1.00 90.81 199 ILE A C 1
ATOM 1614 O O . ILE A 1 199 ? -5.500 7.251 16.311 1.00 90.81 199 ILE A O 1
ATOM 1618 N N . GLN A 1 200 ? -3.880 8.758 15.989 1.00 79.75 200 GLN A N 1
ATOM 1619 C CA . GLN A 1 200 ? -3.478 8.825 17.399 1.00 79.75 200 GLN A CA 1
ATOM 1620 C C . GLN A 1 200 ? -4.452 9.617 18.270 1.00 79.75 200 GLN A C 1
ATOM 1622 O O . GLN A 1 200 ? -4.769 9.050 19.345 1.00 79.75 200 GLN A O 1
#

Radius of gyration: 26.04 Å; Cα contacts (8 Å, |Δi|>4): 129; chains: 1; bounding box: 46×50×79 Å

pLDDT: mean 88.3, std 12.1, range [44.97, 98.06]

Foldseek 3Di:
DDDDPVRVVVVVVVDDDDPVRVVVVVLVVVLVVLVVCLLVVVDALVRSLVVQVVCVVVVNLVSLLVQLLVLLVQDDLQDDPVSLVSSLSNNLSSLVSDPVRPSVQLVVLSVVLVVLSVVLVVVLVVVLVVQLVVQLVVLVVVVVVCCVVVDPPDDDDPSNVVSSVCSVPDPVSVVCCVVSCVVSVVVNVVSSVSSNVVSD